Protein AF-A0A959N548-F1 (afdb_monomer)

pLDDT: mean 80.58, std 14.99, range [34.75, 95.94]

Foldseek 3Di:
DDPVLLVLLLCLLLVNDDPVSVVVLVVVVVVDVVSVVSSVVSNVVNVVVVPPDDDPDPVVVVVVVCVVPVDPPPPCPPPVVVVVCVQVVDVVNVVVVVVVVVVVVVVVVVPDDPPPPPPDDPVNVVVVVVVVVVVVVVVVVVVVVVVCCCVPVNCVVVPVVVVVVVVVVVVCVVVVVPPPPDDD

Mean predicted aligned error: 21.23 Å

Sequence (184 aa):
MDEKLLNRIISVAYGDASFIEKLKIYSLAKKNSEVKNLLEEYKRTANQTHSIKLENLSDEVIENIKNVTNTKHYQENSIFNDFYSFVFRRPVFTSAIAVMIILAMVSTFIVKRPEIHQQYTQQEIENADKQVKHSLALIAGVFKKTSLTVEKDVLTDRVSIPIKESFNLVNEYLQGDNKNEKVN

Radius of gyration: 34.92 Å; Cα contacts (8 Å, |Δi|>4): 52; chains: 1; bounding box: 98×41×88 Å

Secondary structure (DSSP, 8-state):
--HHHHHHHHHHHHS-S-HHHHHHHHHHHHH-HHHHHHHHHHHHHHHHHHTS------HHHHHHHHHHHT--------HHHHHHHHHHSSHHHHHHHHHHHHHHHHHHHHS----------HHHHHHHHHHHHHHHHHHHHHHHHHHHIIIIIIIIIIIIHHHHHHHHHHHHHHHTTSSS----

Solvent-accessible surface area (backbone atoms only — not comparable to full-atom values): 10736 Å² total; per-residue (Å²): 134,60,69,73,57,52,53,52,40,48,31,44,31,67,61,79,44,53,74,70,53,43,52,52,52,55,56,47,28,75,76,31,68,69,55,33,52,53,33,53,51,42,29,50,50,40,51,54,61,70,62,56,75,78,76,82,71,58,68,69,61,56,50,54,50,45,71,74,61,69,69,70,82,77,73,81,79,47,65,64,57,56,50,49,53,60,40,70,75,37,72,71,53,43,52,54,50,52,51,49,52,52,51,53,54,52,48,62,70,68,55,72,71,78,81,79,75,79,75,76,50,71,67,57,52,53,52,48,52,51,50,50,52,52,53,51,52,52,51,51,52,49,52,54,51,51,51,50,45,45,50,48,60,41,50,38,60,65,42,48,47,55,51,52,52,52,52,49,52,52,49,49,60,70,57,63,70,74,76,78,87,83,77,135

Structure (mmCIF, N/CA/C/O backbone):
data_AF-A0A959N548-F1
#
_entry.id   AF-A0A959N548-F1
#
loop_
_atom_site.group_PDB
_atom_site.id
_atom_site.type_symbol
_atom_site.label_atom_id
_atom_site.label_alt_id
_atom_site.label_comp_id
_atom_site.label_asym_id
_atom_site.label_en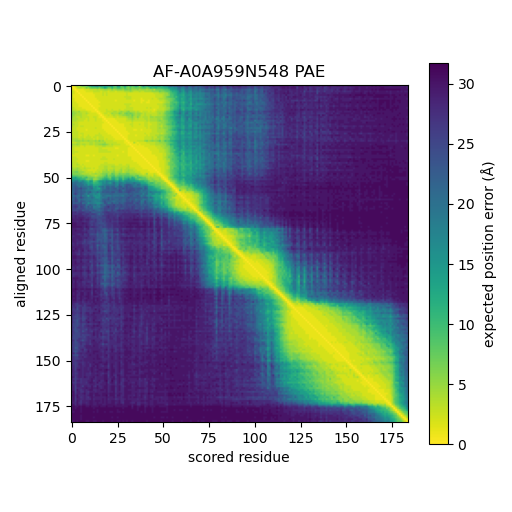tity_id
_atom_site.label_seq_id
_atom_site.pdbx_PDB_ins_code
_atom_site.Cartn_x
_atom_site.Cartn_y
_atom_site.Cartn_z
_atom_site.occupancy
_atom_site.B_iso_or_equiv
_atom_site.auth_seq_id
_atom_site.auth_comp_id
_atom_site.auth_asym_id
_atom_site.auth_atom_id
_atom_site.pdbx_PDB_model_num
ATOM 1 N N . MET A 1 1 ? -11.078 -10.590 7.031 1.00 64.25 1 MET A N 1
ATOM 2 C CA . MET A 1 1 ? -9.951 -10.198 6.160 1.00 64.25 1 MET A CA 1
ATOM 3 C C . MET A 1 1 ? -9.691 -8.696 6.287 1.00 64.25 1 MET A C 1
ATOM 5 O O . MET A 1 1 ? -10.640 -7.971 6.538 1.00 64.25 1 MET A O 1
ATOM 9 N N . ASP A 1 2 ? -8.437 -8.244 6.165 1.00 86.75 2 ASP A N 1
ATOM 10 C CA . ASP A 1 2 ? -8.057 -6.818 6.217 1.00 86.75 2 ASP A CA 1
ATOM 11 C C . ASP A 1 2 ? -8.578 -6.051 4.983 1.00 86.75 2 ASP A C 1
ATOM 13 O O . ASP A 1 2 ? -8.434 -6.516 3.849 1.00 86.75 2 ASP A O 1
ATOM 17 N N . GLU A 1 3 ? -9.163 -4.873 5.189 1.00 88.88 3 GLU A N 1
ATOM 18 C CA . GLU A 1 3 ? -9.788 -4.047 4.143 1.00 88.88 3 GLU A CA 1
ATOM 19 C C . GLU A 1 3 ? -8.761 -3.588 3.094 1.00 88.88 3 GLU A C 1
ATOM 21 O O . GLU A 1 3 ? -9.016 -3.571 1.886 1.00 88.88 3 GLU A O 1
ATOM 26 N N . LYS A 1 4 ? -7.526 -3.332 3.534 1.00 91.38 4 LYS A N 1
ATOM 27 C CA . LYS A 1 4 ? -6.410 -2.981 2.648 1.00 91.38 4 LYS A CA 1
ATOM 28 C C . LYS A 1 4 ? -5.999 -4.139 1.737 1.00 91.38 4 LYS A C 1
ATOM 30 O O . LYS A 1 4 ? -5.564 -3.914 0.605 1.00 91.38 4 LYS A O 1
ATOM 35 N N . LEU A 1 5 ? -6.118 -5.377 2.218 1.00 91.00 5 LEU A N 1
ATOM 36 C CA . LEU A 1 5 ? -5.841 -6.573 1.425 1.00 91.00 5 LEU A CA 1
ATOM 37 C C . LEU A 1 5 ? -6.938 -6.797 0.380 1.00 91.00 5 LEU A C 1
ATOM 39 O O . LEU A 1 5 ? -6.612 -7.094 -0.768 1.00 91.00 5 LEU A O 1
ATOM 43 N N . LEU A 1 6 ? -8.205 -6.587 0.748 1.00 92.56 6 LEU A N 1
ATOM 44 C CA . LEU A 1 6 ? -9.337 -6.673 -0.176 1.00 92.56 6 LEU A CA 1
ATOM 45 C C . LEU A 1 6 ? -9.188 -5.690 -1.345 1.00 92.56 6 LEU A C 1
ATOM 47 O O . LEU A 1 6 ? -9.239 -6.109 -2.500 1.00 92.56 6 LEU A O 1
ATOM 51 N N . ASN A 1 7 ? -8.894 -4.418 -1.062 1.00 93.38 7 ASN A N 1
ATOM 52 C CA . ASN A 1 7 ? -8.695 -3.409 -2.108 1.00 93.38 7 ASN A CA 1
ATOM 53 C C . ASN A 1 7 ? -7.566 -3.789 -3.075 1.00 93.38 7 ASN A C 1
ATOM 55 O O . ASN A 1 7 ? -7.710 -3.657 -4.287 1.00 93.38 7 ASN A O 1
ATOM 59 N N . ARG A 1 8 ? -6.465 -4.351 -2.563 1.00 92.38 8 ARG A N 1
ATOM 60 C CA . ARG A 1 8 ? -5.365 -4.841 -3.409 1.00 92.38 8 ARG A CA 1
ATOM 61 C C . ARG A 1 8 ? -5.771 -6.016 -4.291 1.00 92.38 8 ARG A C 1
ATOM 63 O O . ARG A 1 8 ? -5.318 -6.092 -5.430 1.00 92.38 8 ARG A O 1
ATOM 70 N N . ILE A 1 9 ? -6.602 -6.925 -3.785 1.00 93.56 9 ILE A 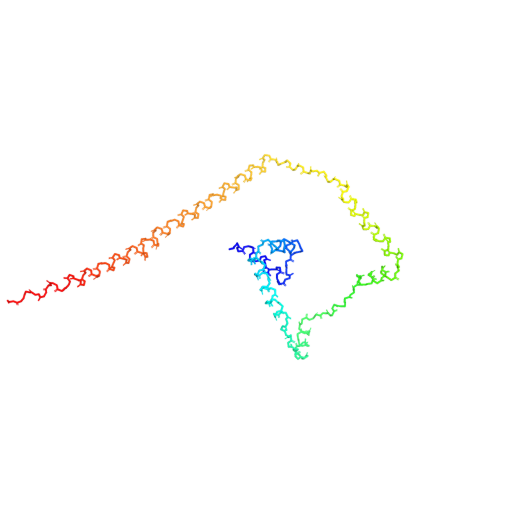N 1
ATOM 71 C CA . ILE A 1 9 ? -7.139 -8.042 -4.572 1.00 93.56 9 ILE A CA 1
ATOM 72 C C . ILE A 1 9 ? -8.004 -7.506 -5.719 1.00 93.56 9 ILE A C 1
ATOM 74 O O . ILE A 1 9 ? -7.820 -7.934 -6.858 1.00 93.56 9 ILE A O 1
ATOM 78 N N . ILE A 1 10 ? -8.870 -6.525 -5.443 1.00 92.44 10 ILE A N 1
ATOM 79 C CA . ILE A 1 10 ? -9.726 -5.880 -6.450 1.00 92.44 10 ILE A CA 1
ATOM 80 C C . ILE A 1 10 ? -8.875 -5.16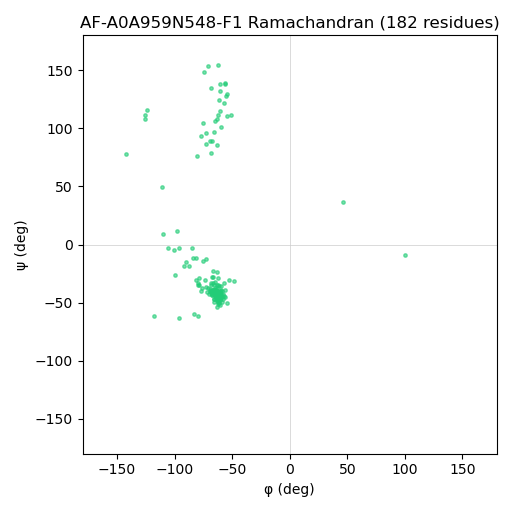9 -7.511 1.00 92.44 10 ILE A C 1
ATOM 82 O O . ILE A 1 10 ? -9.039 -5.440 -8.699 1.00 92.44 10 ILE A O 1
ATOM 86 N N . SER A 1 11 ? -7.896 -4.345 -7.120 1.00 93.12 11 SER A N 1
ATOM 87 C CA . SER A 1 11 ? -7.009 -3.668 -8.082 1.00 93.12 11 SER A CA 1
ATOM 88 C C . SER A 1 11 ? -6.222 -4.651 -8.955 1.00 93.12 11 SER A C 1
ATOM 90 O O . SER A 1 11 ? -5.984 -4.395 -10.135 1.00 93.12 11 SER A O 1
ATOM 92 N N . VAL A 1 12 ? -5.814 -5.801 -8.408 1.00 94.31 12 VAL A N 1
ATOM 93 C CA . VAL A 1 12 ? -5.162 -6.858 -9.198 1.00 94.31 12 VAL A CA 1
ATOM 94 C C . VAL A 1 12 ? -6.143 -7.512 -10.173 1.00 94.31 12 VAL A C 1
ATOM 96 O O . VAL A 1 12 ? -5.741 -7.827 -11.294 1.00 94.31 12 VAL A O 1
ATOM 99 N N . ALA A 1 13 ? -7.399 -7.709 -9.773 1.00 93.62 13 ALA A N 1
ATOM 100 C CA . ALA A 1 13 ? -8.433 -8.302 -10.614 1.00 93.62 13 ALA A CA 1
ATOM 101 C C . ALA A 1 13 ? -8.849 -7.403 -11.790 1.00 93.62 13 ALA A C 1
ATOM 103 O O . ALA A 1 13 ? -9.005 -7.913 -12.897 1.00 93.62 13 ALA A O 1
ATOM 104 N N . TYR A 1 14 ? -8.965 -6.090 -11.568 1.00 91.38 14 TYR A N 1
ATOM 105 C CA . TYR A 1 14 ? -9.328 -5.109 -12.602 1.00 91.38 14 TYR A CA 1
ATOM 106 C C . TYR A 1 14 ? -8.153 -4.677 -13.491 1.00 91.38 14 TYR A C 1
ATOM 108 O O . TYR A 1 14 ? -8.364 -4.107 -14.554 1.00 91.38 14 TYR A O 1
ATOM 116 N N . GLY A 1 15 ? -6.919 -5.016 -13.108 1.00 88.31 15 GLY A N 1
ATOM 117 C CA . GLY A 1 15 ? -5.722 -4.775 -13.916 1.00 88.31 15 GLY A CA 1
ATOM 118 C C . GLY A 1 15 ? -4.907 -3.546 -13.510 1.00 88.31 15 GLY A C 1
ATOM 119 O O . GLY A 1 15 ? -3.754 -3.457 -13.940 1.00 88.31 15 GLY A O 1
ATOM 120 N N . ASP A 1 16 ? -5.432 -2.710 -12.615 1.00 88.88 16 ASP A N 1
ATOM 121 C CA . ASP A 1 16 ? -4.869 -1.418 -12.185 1.00 88.88 16 ASP A CA 1
ATOM 122 C C . ASP A 1 16 ? -3.662 -1.530 -11.239 1.00 88.88 16 ASP A C 1
ATOM 124 O O . ASP A 1 16 ? -2.936 -0.564 -11.010 1.00 88.88 16 ASP A O 1
ATOM 128 N N . ALA A 1 17 ? -3.419 -2.712 -10.669 1.00 90.06 17 ALA A N 1
ATOM 129 C CA . ALA A 1 17 ? -2.308 -2.913 -9.742 1.00 90.06 17 ALA A CA 1
ATOM 130 C C . ALA A 1 17 ? -0.932 -2.976 -10.431 1.00 90.06 17 ALA A C 1
ATOM 132 O O . ALA A 1 17 ? -0.763 -3.533 -11.526 1.00 90.06 17 ALA A O 1
ATOM 133 N N . SER A 1 18 ? 0.089 -2.508 -9.707 1.00 91.88 18 SER A N 1
ATOM 134 C CA . SER A 1 18 ? 1.494 -2.586 -10.118 1.00 91.88 18 SER A CA 1
ATOM 135 C C . SER A 1 18 ? 1.984 -4.039 -10.262 1.00 91.88 18 SER A C 1
ATOM 137 O O . SER A 1 18 ? 1.480 -4.961 -9.615 1.00 91.88 18 SER A O 1
ATOM 139 N N . PHE A 1 19 ? 3.012 -4.274 -11.090 1.00 91.12 19 PHE A N 1
ATOM 140 C CA . PHE A 1 19 ? 3.555 -5.624 -11.335 1.00 91.12 19 PHE A CA 1
ATOM 141 C C . PHE A 1 19 ? 3.994 -6.339 -10.042 1.00 91.12 19 PHE A C 1
ATOM 143 O O . PHE A 1 19 ? 3.745 -7.532 -9.857 1.00 91.12 19 PHE A O 1
ATOM 150 N N . ILE A 1 20 ? 4.593 -5.592 -9.110 1.00 91.06 20 ILE A N 1
ATOM 151 C CA . ILE A 1 20 ? 5.048 -6.109 -7.812 1.00 91.06 20 ILE A CA 1
ATOM 152 C C . ILE A 1 20 ? 3.854 -6.531 -6.944 1.00 91.06 20 ILE A C 1
ATOM 154 O O . ILE A 1 20 ? 3.907 -7.561 -6.266 1.00 91.06 20 ILE A O 1
ATOM 158 N N . GLU A 1 21 ? 2.762 -5.767 -6.966 1.00 90.50 21 GLU A N 1
ATOM 159 C CA . GLU A 1 21 ? 1.545 -6.103 -6.221 1.00 90.50 21 GLU A CA 1
ATOM 160 C C . GLU A 1 21 ? 0.835 -7.320 -6.802 1.00 90.50 21 GLU A C 1
ATOM 162 O O . GLU A 1 21 ? 0.431 -8.195 -6.035 1.00 90.50 21 GLU A O 1
ATOM 167 N N . LYS A 1 22 ? 0.780 -7.442 -8.134 1.00 92.44 22 LYS A N 1
ATOM 168 C CA . LYS A 1 22 ? 0.269 -8.647 -8.807 1.00 92.44 22 LYS A CA 1
ATOM 169 C C . LYS A 1 22 ? 1.010 -9.893 -8.314 1.00 92.44 22 LYS A C 1
ATOM 171 O O . LYS A 1 22 ? 0.377 -10.843 -7.857 1.00 92.44 22 LYS A O 1
ATOM 176 N N . LEU A 1 23 ? 2.345 -9.866 -8.310 1.00 93.38 23 LEU A N 1
ATOM 177 C CA . LEU A 1 23 ? 3.176 -10.967 -7.800 1.00 93.38 23 LEU A CA 1
ATOM 178 C C . LEU A 1 23 ? 2.899 -11.297 -6.326 1.00 93.38 23 LEU A C 1
ATOM 180 O O . LEU A 1 23 ? 2.754 -12.472 -5.977 1.00 93.38 23 LEU A O 1
ATOM 184 N N . LYS A 1 24 ? 2.792 -10.279 -5.462 1.00 94.06 24 LYS A N 1
ATOM 185 C CA . LYS A 1 24 ? 2.483 -10.476 -4.036 1.00 94.06 24 LYS A CA 1
ATOM 186 C C . LYS A 1 24 ? 1.122 -11.140 -3.834 1.00 94.06 24 LYS A C 1
ATOM 188 O O . LYS A 1 24 ? 1.042 -12.115 -3.089 1.00 94.06 24 LYS A O 1
ATOM 193 N N . ILE A 1 25 ? 0.079 -10.652 -4.504 1.00 94.38 25 ILE A N 1
ATOM 194 C CA . ILE A 1 25 ? -1.280 -11.192 -4.370 1.00 94.38 25 ILE A CA 1
ATOM 195 C C . ILE A 1 25 ? -1.379 -12.608 -4.949 1.00 94.38 25 ILE A C 1
ATOM 197 O O . ILE A 1 25 ? -1.974 -13.468 -4.307 1.00 94.38 25 ILE A O 1
ATOM 201 N N . TYR A 1 26 ? -0.723 -12.914 -6.073 1.00 94.56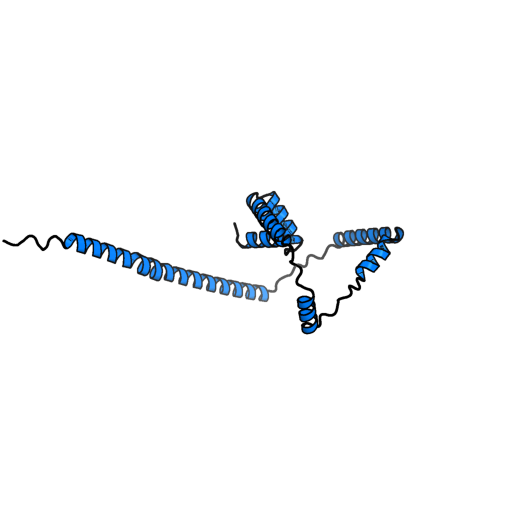 26 TYR A N 1
ATOM 202 C CA . TYR A 1 26 ? -0.672 -14.292 -6.585 1.00 94.56 26 TYR A CA 1
ATOM 203 C C . TYR A 1 26 ? 0.059 -15.250 -5.642 1.00 94.56 26 TYR A C 1
ATOM 205 O O . TYR A 1 26 ? -0.369 -16.390 -5.463 1.00 94.56 26 TYR A O 1
ATOM 213 N N . SER A 1 27 ? 1.151 -14.802 -5.021 1.00 95.06 27 SER A N 1
ATOM 214 C CA . SER A 1 27 ? 1.859 -15.594 -4.011 1.00 95.06 27 SER A CA 1
ATOM 215 C C . SER A 1 27 ? 0.983 -15.851 -2.778 1.00 95.06 27 SER A C 1
ATOM 217 O O . SER A 1 27 ? 0.935 -16.975 -2.278 1.00 95.06 27 SER A O 1
ATOM 219 N N . LEU A 1 28 ? 0.231 -14.840 -2.328 1.00 93.56 28 LEU A N 1
ATOM 220 C CA . LEU A 1 28 ? -0.740 -14.964 -1.235 1.00 93.56 28 LEU A CA 1
ATOM 221 C C . LEU A 1 28 ? -1.896 -15.907 -1.593 1.00 93.56 28 LEU A C 1
ATOM 223 O O . LEU A 1 28 ? -2.224 -16.781 -0.797 1.00 93.56 28 LEU A O 1
ATOM 227 N N . ALA A 1 29 ? -2.446 -15.806 -2.804 1.00 93.31 29 ALA A N 1
ATOM 228 C CA . ALA A 1 29 ? -3.511 -16.679 -3.301 1.00 93.31 29 ALA A CA 1
ATOM 229 C C . ALA A 1 29 ? -3.085 -18.157 -3.389 1.00 93.31 29 ALA A C 1
ATOM 231 O O . ALA A 1 29 ? -3.908 -19.051 -3.220 1.00 93.31 29 ALA A O 1
ATOM 232 N N . LYS A 1 30 ? -1.795 -18.451 -3.606 1.00 93.44 30 LYS A N 1
ATOM 233 C CA . LYS A 1 30 ? -1.288 -19.836 -3.551 1.00 93.44 30 LYS A CA 1
ATOM 234 C C . LYS A 1 30 ? -1.327 -20.434 -2.145 1.00 93.44 30 LYS A C 1
ATOM 236 O O . LYS A 1 30 ? -1.390 -21.651 -2.015 1.00 93.44 30 LYS A O 1
ATOM 241 N N . LYS A 1 31 ? -1.235 -19.596 -1.110 1.00 93.38 31 LYS A N 1
ATOM 242 C CA . LYS A 1 31 ? -1.153 -20.021 0.295 1.00 93.38 31 LYS A CA 1
ATOM 243 C C . LYS A 1 31 ? -2.489 -19.920 1.026 1.00 93.38 31 LYS A C 1
ATOM 245 O O . LYS A 1 31 ? -2.693 -20.642 1.993 1.00 93.38 31 LYS A O 1
ATOM 250 N N . ASN A 1 32 ? -3.373 -19.025 0.587 1.00 93.12 32 ASN A N 1
ATOM 251 C CA . ASN A 1 32 ? -4.666 -18.771 1.207 1.00 93.12 32 ASN A CA 1
ATOM 252 C C . ASN A 1 32 ? -5.799 -18.941 0.179 1.00 93.12 32 ASN A C 1
ATOM 254 O O . ASN A 1 32 ? -5.897 -18.179 -0.787 1.00 93.12 32 ASN A O 1
ATOM 258 N N . SER A 1 33 ? -6.662 -19.932 0.418 1.00 92.44 33 SER A N 1
ATOM 259 C CA . SER A 1 33 ? -7.816 -20.255 -0.428 1.00 92.44 33 SER A CA 1
ATOM 260 C C . SER A 1 33 ? -8.871 -19.145 -0.461 1.00 92.44 33 SER A C 1
ATOM 262 O O . SER A 1 33 ? -9.479 -18.934 -1.506 1.00 92.44 33 SER A O 1
ATOM 264 N N . GLU A 1 34 ? -9.048 -18.388 0.624 1.00 92.50 34 GLU A N 1
ATOM 265 C CA . GLU A 1 34 ? -9.977 -17.250 0.696 1.00 92.50 34 GLU A CA 1
ATOM 266 C C . GLU A 1 34 ? -9.557 -16.138 -0.278 1.00 92.50 34 GLU A C 1
ATOM 268 O O . GLU A 1 34 ? -10.356 -15.664 -1.086 1.00 92.50 34 GLU A O 1
ATOM 273 N N . VAL A 1 35 ? -8.265 -15.788 -0.278 1.00 93.00 35 VAL A N 1
ATOM 274 C CA . VAL A 1 35 ? -7.686 -14.784 -1.190 1.00 93.00 35 VAL A CA 1
ATOM 275 C C . VAL A 1 35 ? -7.783 -15.240 -2.644 1.00 93.00 35 VAL A C 1
ATOM 277 O O . VAL A 1 35 ? -8.058 -14.428 -3.528 1.00 93.00 35 VAL A O 1
ATOM 280 N N . LYS A 1 36 ? -7.565 -16.535 -2.901 1.00 95.69 36 LYS A N 1
ATOM 281 C CA . LYS A 1 36 ? -7.699 -17.113 -4.241 1.00 95.69 36 LYS A CA 1
ATOM 282 C C . LYS A 1 36 ? -9.126 -16.983 -4.769 1.00 95.69 36 LYS A C 1
ATOM 284 O O . LYS A 1 36 ? -9.303 -16.498 -5.883 1.00 95.69 36 LYS A O 1
ATOM 289 N N . ASN A 1 37 ? -10.110 -17.380 -3.966 1.00 95.56 37 ASN A N 1
ATOM 290 C CA . ASN A 1 37 ? -11.515 -17.361 -4.363 1.00 95.56 37 ASN A CA 1
ATOM 291 C C . ASN A 1 37 ? -11.985 -15.934 -4.670 1.00 95.56 37 ASN A C 1
ATOM 293 O O . ASN A 1 37 ? -12.558 -15.701 -5.730 1.00 95.56 37 ASN A O 1
ATOM 297 N N . LEU A 1 38 ? -11.653 -14.968 -3.806 1.00 94.75 38 LEU A N 1
ATOM 298 C CA . LEU A 1 38 ? -11.983 -13.557 -4.036 1.00 94.75 38 LEU A CA 1
ATOM 299 C C . LEU A 1 38 ? -11.306 -13.001 -5.292 1.00 94.75 38 LEU A C 1
ATOM 301 O O . LEU A 1 38 ? -11.939 -12.309 -6.084 1.00 94.75 38 LEU A O 1
ATOM 305 N N . LEU A 1 39 ? -10.028 -13.320 -5.512 1.00 95.31 39 LEU A N 1
ATOM 306 C CA . LEU A 1 39 ? -9.321 -12.885 -6.715 1.00 95.31 39 LEU A CA 1
ATOM 307 C C . LEU A 1 39 ? -9.975 -13.430 -7.993 1.00 95.31 39 LEU A C 1
ATOM 309 O O . LEU A 1 39 ? -10.103 -12.696 -8.972 1.00 95.31 39 LEU A O 1
ATOM 313 N N . GLU A 1 40 ? -10.360 -14.706 -8.007 1.00 95.94 40 GLU A N 1
ATOM 314 C CA . GLU A 1 40 ? -11.034 -15.330 -9.152 1.00 95.94 40 GLU A CA 1
ATOM 315 C C . GLU A 1 40 ? -12.432 -14.747 -9.384 1.00 95.94 40 GLU A C 1
ATOM 317 O O . GLU A 1 40 ? -12.795 -14.469 -10.529 1.00 95.94 40 GLU A O 1
ATOM 322 N N . GLU A 1 41 ? -13.184 -14.494 -8.314 1.00 94.69 41 GLU A N 1
ATOM 323 C CA . GLU A 1 41 ? -14.507 -13.877 -8.379 1.00 94.69 41 GLU A CA 1
ATOM 324 C C . GLU A 1 41 ? -14.448 -12.475 -8.993 1.00 94.69 41 GLU A C 1
ATOM 326 O O . GLU A 1 41 ? -15.122 -12.215 -9.992 1.00 94.69 41 GLU A O 1
ATOM 331 N N . TYR A 1 42 ? -13.581 -11.600 -8.477 1.00 94.50 42 TYR A N 1
ATOM 332 C CA . TYR A 1 42 ? -13.433 -10.250 -9.024 1.00 94.50 42 TYR A CA 1
ATOM 333 C C . TYR A 1 42 ? -12.877 -10.253 -10.447 1.00 94.50 42 TYR A C 1
ATOM 335 O O . TYR A 1 42 ? -13.290 -9.430 -11.260 1.00 94.50 42 TYR A O 1
ATOM 343 N N . LYS A 1 43 ? -11.984 -11.189 -10.792 1.00 94.31 43 LYS A N 1
ATOM 344 C CA . LYS A 1 43 ? -11.509 -11.336 -12.176 1.00 94.31 43 LYS A CA 1
ATOM 345 C C . LYS A 1 43 ? -12.634 -11.723 -13.124 1.00 94.31 43 LYS A C 1
ATOM 347 O O . LYS A 1 43 ? -12.693 -11.214 -14.240 1.00 94.31 43 LYS A O 1
ATOM 352 N N . ARG A 1 44 ? -13.522 -12.624 -12.696 1.00 93.88 44 ARG A N 1
ATOM 353 C CA . ARG A 1 44 ? -14.695 -13.012 -13.483 1.00 93.88 44 ARG A CA 1
ATOM 354 C C . ARG A 1 44 ? -15.598 -11.805 -13.724 1.00 93.88 44 ARG A C 1
ATOM 356 O O . ARG A 1 44 ? -15.962 -11.567 -14.872 1.00 93.88 44 ARG A O 1
ATOM 363 N N . THR A 1 45 ? -15.877 -11.021 -12.685 1.00 91.31 45 THR A N 1
ATOM 364 C CA . THR A 1 45 ? -16.661 -9.783 -12.796 1.00 91.31 45 THR A CA 1
ATOM 365 C C . THR A 1 45 ? -15.990 -8.774 -13.728 1.00 91.31 45 THR A C 1
ATOM 367 O O . THR A 1 45 ? -16.628 -8.284 -14.652 1.00 91.31 45 THR A O 1
ATOM 370 N N . ALA A 1 46 ? -14.689 -8.519 -13.567 1.00 90.19 46 ALA A N 1
ATOM 371 C CA . ALA A 1 46 ? -13.946 -7.598 -14.427 1.00 90.19 46 ALA A CA 1
ATOM 372 C C . ALA A 1 46 ? -13.958 -8.037 -15.902 1.00 90.19 46 ALA A C 1
ATOM 374 O O . ALA A 1 46 ? -14.120 -7.204 -16.792 1.00 90.19 46 ALA A O 1
ATOM 375 N N . ASN A 1 47 ? -13.839 -9.339 -16.176 1.00 88.38 47 ASN A N 1
ATOM 376 C CA . ASN A 1 47 ? -13.939 -9.875 -17.534 1.00 88.38 47 ASN A CA 1
ATOM 377 C C . ASN A 1 47 ? -15.345 -9.694 -18.120 1.00 88.38 47 ASN A C 1
ATOM 379 O O . ASN A 1 47 ? -15.476 -9.341 -19.289 1.00 88.38 47 ASN A O 1
ATOM 383 N N . GLN A 1 48 ? -16.392 -9.902 -17.315 1.00 86.81 48 GLN A N 1
ATOM 384 C CA . GLN A 1 48 ? -17.774 -9.671 -17.737 1.00 86.81 48 GLN A CA 1
ATOM 385 C C . GLN A 1 48 ? -18.017 -8.193 -18.056 1.00 86.81 48 GLN A C 1
ATOM 387 O O . GLN A 1 48 ? -18.555 -7.890 -19.119 1.00 86.81 48 GLN A O 1
ATOM 392 N N . THR A 1 49 ? -17.545 -7.278 -17.208 1.00 83.19 49 THR A N 1
ATOM 393 C CA . THR A 1 49 ? -17.650 -5.833 -17.446 1.00 83.19 49 THR A CA 1
ATOM 394 C C . THR A 1 49 ? -16.887 -5.404 -18.699 1.00 83.19 49 THR A C 1
ATOM 396 O O . THR A 1 49 ? -17.433 -4.676 -19.522 1.00 83.19 49 THR A O 1
ATOM 399 N N . HIS A 1 50 ? -15.662 -5.896 -18.905 1.00 78.69 50 HIS A N 1
ATOM 400 C CA . HIS A 1 50 ? -14.895 -5.607 -20.123 1.00 78.69 50 HIS A CA 1
ATOM 401 C C . HIS A 1 50 ? -15.514 -6.212 -21.392 1.00 78.69 50 HIS A C 1
ATOM 403 O O . HIS A 1 50 ? -15.250 -5.729 -22.488 1.00 78.69 50 HIS A O 1
ATOM 409 N N . SER A 1 51 ? -16.332 -7.260 -21.261 1.00 76.75 51 SER A N 1
ATOM 410 C CA . SER A 1 51 ? -17.031 -7.894 -22.385 1.00 76.75 51 SER A CA 1
ATOM 411 C C . SER A 1 51 ? -18.350 -7.218 -22.769 1.00 76.75 51 SER A C 1
ATOM 413 O O . SER A 1 51 ? -18.984 -7.636 -23.742 1.00 76.75 51 SER A O 1
ATOM 415 N N . ILE A 1 52 ? -18.771 -6.178 -22.037 1.00 77.81 52 ILE A N 1
ATOM 416 C CA . ILE A 1 52 ? -19.916 -5.354 -22.426 1.00 77.81 52 ILE A CA 1
ATOM 417 C C . ILE A 1 52 ? -19.557 -4.698 -23.760 1.00 77.81 52 ILE A C 1
ATOM 419 O O . ILE A 1 52 ? -18.651 -3.870 -23.838 1.00 77.81 52 ILE A O 1
ATOM 423 N N . LYS A 1 53 ? -20.242 -5.118 -24.829 1.00 66.38 53 LYS A N 1
ATOM 424 C CA . LYS A 1 53 ? -20.070 -4.531 -26.158 1.00 66.38 53 LYS A CA 1
ATOM 425 C C . LYS A 1 53 ? -20.345 -3.037 -26.048 1.00 66.38 53 LYS A C 1
ATOM 427 O O . LYS A 1 53 ? -21.443 -2.651 -25.656 1.00 66.38 53 LYS A O 1
ATOM 432 N N . LEU A 1 54 ? -19.359 -2.219 -26.411 1.00 65.44 54 LEU A N 1
ATOM 433 C CA . LEU A 1 54 ? -19.615 -0.814 -26.679 1.00 65.44 54 LEU A CA 1
ATOM 434 C C . LEU A 1 54 ? -20.602 -0.758 -27.841 1.00 65.44 54 LEU A C 1
ATOM 436 O O . LEU A 1 54 ? -20.313 -1.227 -28.942 1.00 65.44 54 LEU A O 1
ATOM 440 N N . GLU A 1 55 ? -21.795 -0.256 -27.561 1.00 65.31 55 GLU A N 1
ATOM 441 C CA . GLU A 1 55 ? -22.741 0.101 -28.600 1.00 65.31 55 GLU A CA 1
ATOM 442 C C . GLU A 1 55 ? -22.088 1.200 -29.440 1.00 65.31 55 GLU A C 1
ATOM 444 O O . GLU A 1 55 ? -21.597 2.198 -28.906 1.00 65.31 55 GLU A O 1
ATOM 449 N N . ASN A 1 56 ? -21.990 0.971 -30.750 1.00 58.44 56 ASN A N 1
ATOM 450 C CA . ASN A 1 56 ? -21.432 1.959 -31.659 1.00 58.44 56 ASN A CA 1
ATOM 451 C C . ASN A 1 56 ? -22.372 3.168 -31.651 1.00 58.44 56 ASN A C 1
ATOM 453 O O . ASN A 1 56 ? -23.477 3.104 -32.187 1.00 58.44 56 ASN A O 1
ATOM 457 N N . LEU A 1 57 ? -21.937 4.252 -31.010 1.00 66.50 57 LEU A N 1
ATOM 458 C CA . LEU A 1 57 ? -22.586 5.554 -31.114 1.00 66.50 57 LEU A CA 1
ATOM 459 C C . LEU A 1 57 ? -22.646 5.944 -32.595 1.00 66.50 57 LEU A C 1
ATOM 461 O O . LEU A 1 57 ? -21.675 5.739 -33.322 1.00 66.50 57 LEU A O 1
ATOM 465 N N . SER A 1 58 ? -23.777 6.492 -33.044 1.00 72.38 58 SER A N 1
ATOM 466 C CA . SER A 1 58 ? -23.928 6.952 -34.425 1.00 72.38 58 SER A CA 1
ATOM 467 C C . SER A 1 58 ? -22.842 7.972 -34.774 1.00 72.38 58 SER A C 1
ATOM 469 O O . SER A 1 58 ? -22.546 8.862 -33.969 1.00 72.38 58 SER A O 1
ATOM 471 N N . ASP A 1 59 ? -22.292 7.873 -35.984 1.00 68.69 59 ASP A N 1
ATOM 472 C CA . ASP A 1 59 ? -21.163 8.690 -36.449 1.00 68.69 59 ASP A CA 1
ATOM 473 C C . ASP A 1 59 ? -21.397 10.205 -36.271 1.00 68.69 59 ASP A C 1
ATOM 475 O O . ASP A 1 59 ? -20.469 10.944 -35.956 1.00 68.69 59 ASP A O 1
ATOM 479 N N . GLU A 1 60 ? -22.655 10.654 -36.338 1.00 69.56 60 GLU A N 1
ATOM 480 C CA . GLU A 1 60 ? -23.077 12.045 -36.115 1.00 69.56 60 GLU A CA 1
ATOM 481 C C . GLU A 1 60 ? -22.783 12.565 -34.689 1.00 69.56 60 GLU A C 1
ATOM 483 O O . GLU A 1 60 ? -22.416 13.726 -34.492 1.00 69.56 60 GLU A O 1
ATOM 488 N N . VAL A 1 61 ? -22.889 11.706 -33.670 1.00 70.19 61 VAL A N 1
ATOM 489 C CA . VAL A 1 61 ? -22.580 12.066 -32.273 1.00 70.19 61 VAL A CA 1
ATOM 490 C C . VAL A 1 61 ? -21.066 12.123 -32.073 1.00 70.19 61 VAL A C 1
ATOM 492 O O . VAL A 1 61 ? -20.562 13.014 -31.386 1.00 70.19 61 VAL A O 1
ATOM 495 N N . ILE A 1 62 ? -20.330 11.211 -32.715 1.00 69.06 62 ILE A N 1
ATOM 496 C CA . ILE A 1 62 ? -18.863 11.187 -32.691 1.00 69.06 62 ILE A CA 1
ATOM 497 C C . ILE A 1 62 ? -18.310 12.443 -33.372 1.00 69.06 62 ILE A C 1
ATOM 499 O O . ILE A 1 62 ? -17.404 13.081 -32.835 1.00 69.06 62 ILE A O 1
ATOM 503 N N . GLU A 1 63 ? -18.876 12.838 -34.512 1.00 67.62 63 GLU A N 1
ATOM 504 C CA . GLU A 1 63 ? -18.458 14.021 -35.265 1.00 67.62 63 GLU A CA 1
ATOM 505 C C . GLU A 1 63 ? -18.745 15.324 -34.502 1.00 67.62 63 GLU A C 1
ATOM 507 O O . GLU A 1 63 ? -17.858 16.177 -34.391 1.00 67.62 63 GLU A O 1
ATOM 512 N N . ASN A 1 64 ? -19.916 15.442 -33.864 1.00 69.50 64 ASN A N 1
ATOM 513 C CA . ASN A 1 64 ? -20.2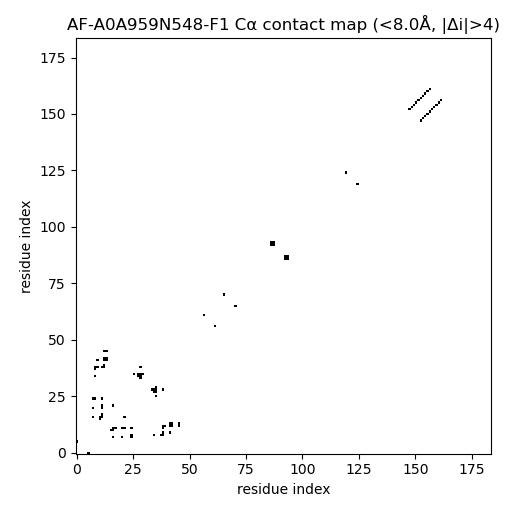37 16.585 -33.003 1.00 69.50 64 ASN A CA 1
ATOM 514 C C . ASN A 1 64 ? -19.278 16.708 -31.810 1.00 69.50 64 ASN A C 1
ATOM 516 O O . ASN A 1 64 ? -18.801 17.803 -31.508 1.00 69.50 64 ASN A O 1
ATOM 520 N N . ILE A 1 65 ? -18.920 15.598 -31.159 1.00 68.88 65 ILE A N 1
ATOM 521 C CA . ILE A 1 65 ? -17.951 15.618 -30.053 1.00 68.88 65 ILE A CA 1
ATOM 522 C C . ILE A 1 65 ? -16.550 15.975 -30.564 1.00 68.88 65 ILE A C 1
ATOM 524 O O . ILE A 1 65 ? -15.846 16.755 -29.920 1.00 68.88 65 ILE A O 1
ATOM 528 N N . LYS A 1 66 ? -16.136 15.457 -31.725 1.00 64.19 66 LYS A N 1
ATOM 529 C CA . LYS A 1 66 ? -14.814 15.718 -32.320 1.00 64.19 66 LYS A CA 1
ATOM 530 C C . LYS A 1 66 ? -14.645 17.188 -32.718 1.00 64.19 66 LYS A C 1
ATOM 532 O O . LYS A 1 66 ? -13.591 17.770 -32.455 1.00 64.19 66 LYS A O 1
AT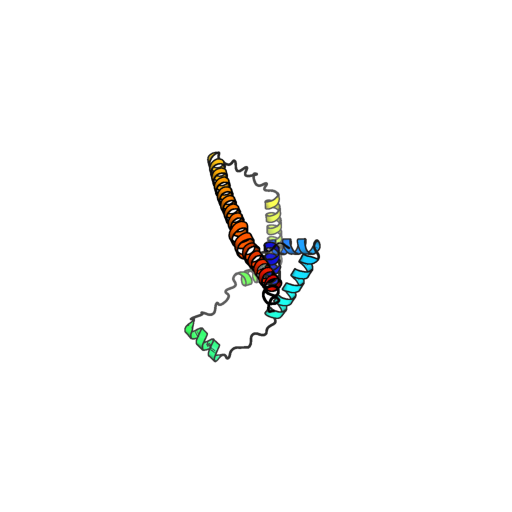OM 537 N N . ASN A 1 67 ? -15.705 17.801 -33.249 1.00 62.78 67 ASN A N 1
ATOM 538 C CA . ASN A 1 67 ? -15.746 19.224 -33.591 1.00 62.78 67 ASN A CA 1
ATOM 539 C C . ASN A 1 67 ? -15.724 20.131 -32.349 1.00 62.78 67 ASN A C 1
ATOM 541 O O . ASN A 1 67 ? -15.111 21.196 -32.385 1.00 62.78 67 ASN A O 1
ATOM 545 N N . VAL A 1 68 ? -16.319 19.697 -31.232 1.00 67.31 68 VAL A N 1
ATOM 546 C CA . VAL A 1 68 ? -16.308 20.449 -29.963 1.00 67.31 68 VAL A CA 1
ATOM 547 C C . VAL A 1 68 ? -15.003 20.253 -29.175 1.00 67.31 68 VAL A C 1
ATOM 549 O O . VAL A 1 68 ? -14.564 21.167 -28.480 1.00 67.31 68 VAL A O 1
ATOM 552 N N . THR A 1 69 ? -14.346 19.092 -29.282 1.00 62.41 69 THR A N 1
ATOM 553 C CA . THR A 1 69 ? -13.171 18.745 -28.452 1.00 62.41 69 THR A CA 1
ATOM 554 C C . THR A 1 69 ? -11.812 18.915 -29.133 1.00 62.41 69 THR A C 1
ATOM 556 O O . THR A 1 69 ? -10.792 18.767 -28.465 1.00 62.41 69 THR A O 1
ATOM 559 N N . ASN A 1 70 ? -11.759 19.261 -30.426 1.00 50.75 70 ASN A N 1
ATOM 560 C CA . ASN A 1 70 ? -10.521 19.522 -31.181 1.00 50.75 70 ASN A CA 1
ATOM 561 C C . ASN A 1 70 ? -9.427 18.450 -30.964 1.00 50.75 70 ASN A C 1
ATOM 563 O O . ASN A 1 70 ? -8.228 18.737 -30.872 1.00 50.75 70 ASN A O 1
ATOM 567 N N . THR A 1 71 ? -9.846 17.191 -30.833 1.00 53.03 71 THR A N 1
ATOM 568 C CA . THR A 1 71 ? -8.953 16.063 -30.586 1.00 53.03 71 THR A CA 1
ATOM 569 C C . THR A 1 71 ? -8.266 15.686 -31.895 1.00 53.03 71 THR A C 1
ATOM 571 O O . THR A 1 71 ? -8.778 14.934 -32.725 1.00 53.03 71 THR A O 1
ATOM 574 N N . LYS A 1 72 ? -7.077 16.263 -32.108 1.00 47.88 72 LYS A N 1
ATOM 575 C CA . LYS A 1 72 ? -6.176 15.865 -33.193 1.00 47.88 72 LYS A CA 1
ATOM 576 C C . LYS A 1 72 ? -5.913 14.365 -33.093 1.00 47.88 72 LYS A C 1
ATOM 578 O O . LYS A 1 72 ? -5.528 13.869 -32.037 1.00 47.88 72 LYS A O 1
ATOM 583 N N . HIS A 1 73 ? -6.097 13.670 -34.212 1.00 44.91 73 HIS A N 1
ATOM 584 C CA . HIS A 1 73 ? -5.688 12.283 -34.390 1.00 44.91 73 HIS A CA 1
ATOM 585 C C . HIS A 1 73 ? -4.220 12.162 -33.970 1.00 44.91 73 HIS A C 1
ATOM 587 O O . HIS A 1 73 ? -3.338 12.723 -34.622 1.00 44.91 73 HIS A O 1
ATOM 593 N N . TYR A 1 74 ? -3.956 11.474 -32.861 1.00 45.12 74 TYR A N 1
ATOM 594 C CA . TYR A 1 74 ? -2.595 11.125 -32.488 1.00 45.12 74 TYR A CA 1
ATOM 595 C C . TYR A 1 74 ? -2.170 10.029 -33.461 1.00 45.12 74 TYR A C 1
ATOM 597 O O . TYR A 1 74 ? -2.552 8.868 -33.336 1.00 45.12 74 TYR A O 1
ATOM 605 N N . GLN A 1 75 ? -1.476 10.431 -34.518 1.00 49.75 75 GLN A N 1
ATOM 606 C CA . GLN A 1 75 ? -0.728 9.511 -35.350 1.00 49.75 75 GLN A CA 1
ATOM 607 C C . GLN A 1 75 ? 0.332 8.926 -34.416 1.00 49.75 75 GLN A C 1
ATOM 609 O O . GLN A 1 75 ? 1.208 9.656 -33.948 1.00 49.75 75 GLN A O 1
ATOM 614 N N . GLU A 1 76 ? 0.187 7.655 -34.038 1.00 50.38 76 GLU A N 1
ATOM 615 C CA . GLU A 1 76 ? 1.201 6.945 -33.265 1.00 50.38 76 GLU A CA 1
ATOM 616 C C . GLU A 1 76 ? 2.472 6.872 -34.116 1.00 50.38 76 GLU A C 1
ATOM 618 O O . GLU A 1 76 ? 2.722 5.904 -34.832 1.00 50.38 76 GLU A O 1
ATOM 623 N N . ASN A 1 77 ? 3.293 7.918 -34.046 1.00 53.69 77 ASN A N 1
ATOM 624 C CA . ASN A 1 77 ? 4.688 7.869 -34.445 1.00 53.69 77 ASN A CA 1
ATOM 625 C C . ASN A 1 77 ? 5.386 6.975 -33.425 1.00 53.69 77 ASN A C 1
ATOM 627 O O . ASN A 1 77 ? 5.993 7.429 -32.453 1.00 53.69 77 ASN A O 1
ATOM 631 N N . SER A 1 78 ? 5.209 5.673 -33.612 1.00 57.12 78 SER A N 1
ATOM 632 C CA . SER A 1 78 ? 5.753 4.646 -32.751 1.00 57.12 78 SER A CA 1
ATOM 633 C C . SER A 1 78 ? 7.207 4.426 -33.140 1.00 57.12 78 SER A C 1
ATOM 635 O O . SER A 1 78 ? 7.572 3.447 -33.784 1.00 57.12 78 SER A O 1
ATOM 637 N N . ILE A 1 79 ? 8.051 5.367 -32.712 1.00 65.31 79 ILE A N 1
ATOM 638 C CA . ILE A 1 79 ? 9.517 5.262 -32.754 1.00 65.31 79 ILE A CA 1
ATOM 639 C C . ILE A 1 79 ? 9.959 3.899 -32.179 1.00 65.31 79 ILE A C 1
ATOM 641 O O . ILE A 1 79 ? 10.925 3.292 -32.634 1.00 65.31 79 ILE A O 1
ATOM 645 N N . PHE A 1 80 ? 9.196 3.374 -31.215 1.00 66.12 80 PHE A N 1
ATOM 646 C CA . PHE A 1 80 ? 9.374 2.047 -30.636 1.00 66.12 80 PHE A CA 1
ATOM 647 C C . PHE A 1 80 ? 9.093 0.897 -31.609 1.00 66.12 80 PHE A C 1
ATOM 649 O O . PHE A 1 80 ? 9.831 -0.087 -31.596 1.00 66.12 80 PHE A O 1
ATOM 656 N N . ASN A 1 81 ? 8.069 1.005 -32.457 1.00 66.12 81 ASN A N 1
ATOM 657 C CA . ASN A 1 81 ? 7.739 -0.027 -33.440 1.00 66.12 81 ASN A CA 1
ATOM 658 C C . ASN A 1 81 ? 8.778 -0.079 -34.573 1.00 66.12 81 ASN A C 1
ATOM 660 O O . ASN A 1 81 ? 9.196 -1.162 -34.987 1.00 66.12 81 ASN A O 1
ATOM 664 N N . ASP A 1 82 ? 9.281 1.083 -34.999 1.00 66.12 82 ASP A N 1
ATOM 665 C CA . ASP A 1 82 ? 10.373 1.173 -35.976 1.00 66.12 82 ASP A CA 1
ATOM 666 C C . ASP A 1 82 ? 11.688 0.615 -35.414 1.00 66.12 82 ASP A C 1
ATOM 668 O O . ASP A 1 82 ? 12.388 -0.147 -36.089 1.00 66.12 82 ASP A O 1
ATOM 672 N N . PHE A 1 83 ? 11.997 0.912 -34.147 1.00 70.31 83 PHE A N 1
ATOM 673 C CA . PHE A 1 83 ? 13.153 0.336 -33.459 1.00 70.31 83 PHE A CA 1
ATOM 674 C C . PHE A 1 83 ? 13.036 -1.189 -33.320 1.00 70.31 83 PHE A C 1
ATOM 676 O O . PHE A 1 83 ? 13.995 -1.916 -33.589 1.00 70.31 83 PHE A O 1
ATOM 683 N N . TYR A 1 84 ? 11.851 -1.692 -32.964 1.00 68.25 84 TYR A N 1
ATOM 684 C CA . TYR A 1 84 ? 11.585 -3.126 -32.851 1.00 68.25 84 TYR A CA 1
ATOM 685 C C . TYR A 1 84 ? 11.762 -3.837 -34.201 1.00 68.25 84 TYR A C 1
ATOM 687 O O . TYR A 1 84 ? 12.497 -4.820 -34.304 1.00 68.25 84 TYR A O 1
ATOM 695 N N . SER A 1 85 ? 11.174 -3.292 -35.267 1.00 68.12 85 SER A N 1
ATOM 696 C CA . SER A 1 85 ? 11.343 -3.798 -36.632 1.00 68.12 85 SER A CA 1
ATOM 697 C C . SER A 1 85 ? 12.817 -3.845 -37.049 1.00 68.12 85 SER A C 1
ATOM 699 O O . SER A 1 85 ? 13.288 -4.862 -37.559 1.00 68.12 85 SER A O 1
ATOM 701 N N . PHE A 1 86 ? 13.588 -2.789 -36.777 1.00 67.56 86 PHE A N 1
ATOM 702 C CA . PHE A 1 86 ? 15.008 -2.739 -37.125 1.00 67.56 86 PHE A CA 1
ATOM 703 C C . PHE A 1 86 ? 15.845 -3.796 -36.382 1.00 67.56 86 PHE A C 1
ATOM 705 O O . PHE A 1 86 ? 16.674 -4.477 -36.993 1.00 67.56 86 PHE A O 1
ATOM 712 N N . VAL A 1 87 ? 15.604 -3.969 -35.079 1.00 65.00 87 VAL A N 1
ATOM 713 C CA . VAL A 1 87 ? 16.372 -4.878 -34.212 1.00 65.00 87 VAL A CA 1
ATOM 714 C C . VAL A 1 87 ? 16.062 -6.356 -34.476 1.00 65.00 87 VAL A C 1
ATOM 716 O O . VAL A 1 87 ? 16.972 -7.186 -34.423 1.00 65.00 87 VAL A O 1
ATOM 719 N N . PHE A 1 88 ? 14.808 -6.702 -34.777 1.00 64.69 88 PHE A N 1
ATOM 720 C CA . PHE A 1 88 ? 14.383 -8.100 -34.947 1.00 64.69 88 PHE A CA 1
ATOM 721 C C . PHE A 1 88 ? 14.503 -8.625 -36.385 1.00 64.69 88 PHE A C 1
ATOM 723 O O . PHE A 1 88 ? 14.492 -9.835 -36.600 1.00 64.69 88 PHE A O 1
ATOM 730 N N . ARG A 1 89 ? 14.672 -7.750 -37.384 1.00 68.88 89 ARG A N 1
ATOM 731 C CA . ARG A 1 89 ? 14.797 -8.157 -38.798 1.00 68.88 89 ARG A CA 1
ATOM 732 C C . ARG A 1 89 ? 16.220 -8.557 -39.198 1.00 68.88 89 ARG A C 1
ATOM 734 O O . ARG A 1 89 ? 16.414 -9.119 -40.274 1.00 68.88 89 ARG A O 1
ATOM 741 N N . ARG A 1 90 ? 17.222 -8.278 -38.355 1.00 66.75 90 ARG A N 1
ATOM 742 C CA . ARG A 1 90 ? 18.626 -8.652 -38.583 1.00 66.75 90 ARG A CA 1
ATOM 743 C C . ARG A 1 90 ? 19.177 -9.449 -37.390 1.00 66.75 90 ARG A C 1
ATOM 745 O O . ARG A 1 90 ? 19.487 -8.846 -36.363 1.00 66.75 90 ARG A O 1
ATOM 752 N N . PRO A 1 91 ? 19.398 -10.771 -37.534 1.00 66.19 91 PRO A N 1
ATOM 753 C CA . PRO A 1 91 ? 19.716 -11.661 -36.409 1.00 66.19 91 PRO A CA 1
ATOM 754 C C . PRO A 1 91 ? 21.037 -11.323 -35.697 1.00 66.19 91 PRO A C 1
ATOM 756 O O . PRO A 1 91 ? 21.202 -11.622 -34.518 1.00 66.19 91 PRO A O 1
ATOM 759 N N . VAL A 1 92 ? 21.963 -10.652 -36.390 1.00 74.12 92 VAL A N 1
ATOM 760 C CA . VAL A 1 92 ? 23.258 -10.218 -35.838 1.00 74.12 92 VAL A CA 1
ATOM 761 C C . VAL A 1 92 ? 23.098 -9.117 -34.780 1.00 74.12 92 VAL A C 1
ATOM 763 O O . VAL A 1 92 ? 23.840 -9.087 -33.803 1.00 74.12 92 VAL A O 1
ATOM 766 N N . PHE A 1 93 ? 22.119 -8.220 -34.936 1.00 72.06 93 PHE A N 1
ATOM 767 C CA . PHE A 1 93 ? 21.882 -7.156 -33.954 1.00 72.06 93 PHE A CA 1
ATOM 768 C C . PHE A 1 93 ? 21.125 -7.682 -32.737 1.00 72.06 93 PHE A C 1
ATOM 770 O O . PHE A 1 93 ? 21.411 -7.280 -31.610 1.00 72.06 93 PHE A O 1
ATOM 777 N N . THR A 1 94 ? 20.208 -8.630 -32.946 1.00 73.44 94 THR A N 1
ATOM 778 C CA . THR A 1 94 ? 19.441 -9.253 -31.864 1.00 73.44 94 THR A CA 1
ATOM 779 C C . THR A 1 94 ? 20.351 -9.997 -30.881 1.00 73.44 94 THR A C 1
ATOM 781 O O . THR A 1 94 ? 20.182 -9.859 -29.669 1.00 73.44 94 THR A O 1
ATOM 784 N N . SER A 1 95 ? 21.357 -10.732 -31.373 1.00 78.31 95 SER A N 1
ATOM 785 C CA . SER A 1 95 ? 22.310 -11.449 -30.511 1.00 78.31 95 SER A CA 1
ATOM 786 C C . SER A 1 95 ? 23.229 -10.500 -29.735 1.00 78.31 95 SER A C 1
ATOM 788 O O . SER A 1 95 ? 23.422 -10.688 -28.534 1.00 78.31 95 SER A O 1
ATOM 790 N N . ALA A 1 96 ? 23.732 -9.442 -30.376 1.00 82.12 96 ALA A N 1
ATOM 791 C CA . ALA A 1 96 ? 24.568 -8.436 -29.721 1.00 82.12 96 ALA A CA 1
ATOM 792 C C . ALA A 1 96 ? 23.821 -7.702 -28.592 1.00 82.12 96 ALA A C 1
ATOM 794 O O . ALA A 1 96 ? 24.373 -7.501 -27.508 1.00 82.12 96 ALA A O 1
ATOM 795 N N . ILE A 1 97 ? 22.549 -7.354 -28.814 1.00 82.00 97 ILE A N 1
ATOM 796 C CA . ILE A 1 97 ? 21.703 -6.703 -27.804 1.00 82.00 97 ILE A CA 1
ATOM 797 C C . ILE A 1 97 ? 21.408 -7.656 -26.642 1.00 82.00 97 ILE A C 1
ATOM 799 O O . ILE A 1 97 ? 21.521 -7.253 -25.486 1.00 82.00 97 ILE A O 1
ATOM 803 N N . ALA A 1 98 ? 21.095 -8.924 -26.922 1.00 82.88 98 ALA A N 1
ATOM 804 C CA . ALA A 1 98 ? 20.865 -9.922 -25.879 1.00 82.88 98 ALA A CA 1
ATOM 805 C C . ALA A 1 98 ? 22.099 -10.101 -24.977 1.00 82.88 98 ALA A C 1
ATOM 807 O O . ALA A 1 98 ? 21.975 -10.103 -23.752 1.00 82.88 98 ALA A O 1
ATOM 808 N N . VAL A 1 99 ? 23.297 -10.171 -25.567 1.00 89.12 99 VAL A N 1
ATOM 809 C CA . VAL A 1 99 ? 24.561 -10.251 -24.819 1.00 89.12 99 VAL A CA 1
ATOM 810 C C . VAL A 1 99 ? 24.791 -8.992 -23.979 1.00 89.12 99 VAL A C 1
ATOM 812 O O . VAL A 1 99 ? 25.162 -9.102 -22.810 1.00 89.12 99 VAL A O 1
ATOM 815 N N . MET A 1 100 ? 24.510 -7.802 -24.521 1.00 88.81 100 MET A N 1
ATOM 816 C CA . MET A 1 100 ? 24.603 -6.545 -23.767 1.00 88.81 100 MET A CA 1
ATOM 817 C C . MET A 1 100 ? 23.661 -6.518 -22.557 1.00 88.81 100 MET A C 1
ATOM 819 O O . MET A 1 100 ? 24.067 -6.102 -21.474 1.00 88.81 100 MET A O 1
ATOM 823 N N . ILE A 1 101 ? 22.423 -6.995 -22.716 1.00 86.69 101 ILE A N 1
ATOM 824 C CA . ILE A 1 101 ? 21.438 -7.059 -21.626 1.00 86.69 101 ILE A CA 1
ATOM 825 C C . ILE A 1 101 ? 21.903 -8.028 -20.534 1.00 86.69 101 ILE A C 1
ATOM 827 O O . ILE A 1 101 ? 21.818 -7.701 -19.349 1.00 86.69 101 ILE A O 1
ATOM 831 N N . ILE A 1 102 ? 22.437 -9.191 -20.915 1.00 89.06 102 ILE A N 1
ATOM 832 C CA . ILE A 1 102 ? 22.977 -10.171 -19.964 1.00 89.06 102 ILE A CA 1
ATOM 833 C C . ILE A 1 102 ? 24.162 -9.571 -19.196 1.00 89.06 102 ILE A C 1
ATOM 835 O O . ILE A 1 102 ? 24.205 -9.668 -17.970 1.00 89.06 102 ILE A O 1
ATOM 839 N N . LEU A 1 103 ? 25.085 -8.894 -19.885 1.00 88.00 103 LEU A N 1
ATOM 840 C CA . LEU A 1 103 ? 26.220 -8.219 -19.248 1.00 88.00 103 LEU A CA 1
ATOM 841 C C . LEU A 1 103 ? 25.770 -7.113 -18.285 1.00 88.00 103 LEU A C 1
ATOM 843 O O . LEU A 1 103 ? 26.303 -7.026 -17.180 1.00 88.00 103 LEU A O 1
ATOM 847 N N . ALA A 1 104 ? 24.762 -6.321 -18.657 1.00 86.56 104 ALA A N 1
ATOM 848 C CA . ALA A 1 104 ? 24.196 -5.285 -17.795 1.00 86.56 104 ALA A CA 1
ATOM 849 C C . ALA A 1 104 ? 23.521 -5.878 -16.543 1.00 86.56 104 ALA A C 1
ATOM 851 O O . ALA A 1 104 ? 23.693 -5.365 -15.435 1.00 86.56 104 ALA A O 1
ATOM 852 N N . MET A 1 105 ? 22.796 -6.993 -16.682 1.00 83.62 105 MET A N 1
ATOM 853 C CA . MET A 1 105 ? 22.232 -7.701 -15.529 1.00 83.62 105 MET A CA 1
ATOM 854 C C . MET A 1 105 ? 23.343 -8.195 -14.602 1.00 83.62 105 MET A C 1
ATOM 856 O O . MET A 1 105 ? 23.330 -7.888 -13.410 1.00 83.62 105 MET A O 1
ATOM 860 N N . VAL A 1 106 ? 24.348 -8.883 -15.142 1.00 84.56 106 VAL A N 1
ATOM 861 C CA . VAL A 1 106 ? 25.474 -9.404 -14.355 1.00 84.56 106 VAL A CA 1
ATOM 862 C C . VAL A 1 106 ? 26.241 -8.270 -13.665 1.00 84.56 106 VAL A C 1
ATOM 864 O O . VAL A 1 106 ? 26.561 -8.391 -12.481 1.00 84.56 106 VAL A O 1
ATOM 867 N N . SER A 1 107 ? 26.451 -7.127 -14.328 1.00 82.56 107 SER A N 1
ATOM 868 C CA . SER A 1 107 ? 27.102 -5.975 -13.696 1.00 82.56 107 SER A CA 1
ATOM 869 C C . SER A 1 107 ? 26.298 -5.426 -12.519 1.00 82.56 107 SER A C 1
ATOM 871 O O . SER A 1 107 ? 26.888 -5.077 -11.502 1.00 82.56 107 SER A O 1
ATOM 873 N N . THR A 1 108 ? 24.961 -5.401 -12.592 1.00 76.31 108 THR A N 1
ATOM 874 C CA . THR A 1 108 ? 24.143 -4.946 -11.450 1.00 76.31 108 THR A CA 1
ATOM 875 C C . THR A 1 108 ? 24.222 -5.872 -10.236 1.00 76.31 108 THR A C 1
ATOM 877 O O . THR A 1 108 ? 24.091 -5.392 -9.113 1.00 76.31 108 THR A O 1
ATOM 880 N N . PHE A 1 109 ? 24.474 -7.169 -10.441 1.00 72.00 109 PHE A N 1
ATOM 881 C CA . PHE A 1 109 ? 24.683 -8.123 -9.348 1.00 72.00 109 PHE A CA 1
ATOM 882 C C . PHE A 1 109 ? 26.098 -8.053 -8.759 1.00 72.00 109 PHE A C 1
ATOM 884 O O . PHE A 1 109 ? 26.266 -8.241 -7.556 1.00 72.00 109 PHE A O 1
ATOM 891 N N . ILE A 1 110 ? 27.115 -7.786 -9.586 1.00 76.12 110 ILE A N 1
ATOM 892 C CA . ILE A 1 110 ? 28.521 -7.724 -9.146 1.00 76.12 110 ILE A CA 1
ATOM 893 C C . ILE A 1 110 ? 28.841 -6.388 -8.466 1.00 76.12 110 ILE A C 1
ATOM 895 O O . ILE A 1 110 ? 29.641 -6.349 -7.528 1.00 76.12 110 ILE A O 1
ATOM 899 N N . VAL A 1 111 ? 28.205 -5.294 -8.895 1.00 77.06 111 VAL A N 1
ATOM 900 C CA . VAL A 1 111 ? 28.345 -3.982 -8.256 1.00 77.06 111 VAL A CA 1
ATOM 901 C C . VAL A 1 111 ? 27.603 -4.014 -6.919 1.00 77.06 111 VAL A C 1
ATOM 903 O O . VAL A 1 111 ? 26.431 -3.649 -6.811 1.00 77.06 111 VAL A O 1
ATOM 906 N N . LYS A 1 112 ? 28.302 -4.472 -5.875 1.00 64.31 112 LYS A N 1
ATOM 907 C CA . LYS A 1 112 ? 27.877 -4.314 -4.484 1.00 64.31 112 LYS A CA 1
ATOM 908 C C . LYS A 1 112 ? 27.623 -2.829 -4.243 1.00 64.31 112 LYS A C 1
ATOM 910 O O . LYS A 1 112 ? 28.554 -2.025 -4.243 1.00 64.31 112 LYS A O 1
ATOM 915 N N . ARG A 1 113 ? 26.353 -2.462 -4.064 1.00 65.62 113 ARG A N 1
ATOM 916 C CA . ARG A 1 113 ? 26.001 -1.127 -3.584 1.00 65.62 113 ARG A CA 1
ATOM 917 C C . ARG A 1 113 ? 26.641 -0.971 -2.203 1.00 65.62 113 ARG A C 1
ATOM 919 O O . ARG A 1 113 ? 26.496 -1.895 -1.401 1.00 65.62 113 ARG A O 1
ATOM 926 N N . PRO A 1 114 ? 27.344 0.135 -1.912 1.00 63.31 114 PRO A N 1
ATOM 927 C CA . PRO A 1 114 ? 27.731 0.405 -0.539 1.00 63.31 114 PRO A CA 1
ATOM 928 C C . PRO A 1 114 ? 26.451 0.393 0.298 1.00 63.31 114 PRO A C 1
ATOM 930 O O . PRO A 1 114 ? 25.463 1.029 -0.080 1.00 63.31 114 PRO A O 1
ATOM 933 N N . GLU A 1 115 ? 26.433 -0.383 1.381 1.00 62.22 115 GLU A N 1
ATOM 934 C CA . GLU A 1 115 ? 25.362 -0.302 2.366 1.00 62.22 115 GLU A CA 1
ATOM 935 C C . GLU A 1 115 ? 25.375 1.125 2.900 1.00 62.22 115 GLU A C 1
ATOM 937 O O . GLU A 1 115 ? 26.247 1.498 3.688 1.00 62.22 115 GLU A O 1
ATOM 942 N N . ILE A 1 116 ? 24.448 1.946 2.405 1.00 63.69 116 ILE A N 1
ATOM 943 C CA . ILE A 1 116 ? 24.243 3.298 2.899 1.00 63.69 116 ILE A CA 1
ATOM 944 C C . ILE A 1 116 ? 23.704 3.131 4.317 1.00 63.69 116 ILE A C 1
ATOM 946 O O . ILE A 1 116 ? 22.500 3.025 4.536 1.00 63.69 116 ILE A O 1
ATOM 950 N N . HIS A 1 117 ? 24.614 3.063 5.282 1.00 60.47 117 HIS A N 1
ATOM 951 C CA . HIS A 1 117 ? 24.292 3.199 6.687 1.00 60.47 117 HIS A CA 1
ATOM 952 C C . HIS A 1 117 ? 23.898 4.658 6.888 1.00 60.47 117 HIS A C 1
ATOM 954 O O . HIS A 1 117 ? 24.746 5.515 7.129 1.00 60.47 117 HIS A O 1
ATOM 960 N N . GLN A 1 118 ? 22.612 4.961 6.708 1.00 65.62 118 GLN A N 1
ATOM 961 C CA . GLN A 1 118 ? 22.067 6.254 7.097 1.00 65.62 118 GLN A CA 1
ATOM 962 C C . GLN A 1 118 ? 22.160 6.343 8.621 1.00 65.62 118 GLN A C 1
ATOM 964 O O . GLN A 1 118 ? 21.340 5.784 9.346 1.00 65.62 118 GLN A O 1
ATOM 969 N N . GLN A 1 119 ? 23.218 6.986 9.109 1.00 78.25 119 GLN A N 1
ATOM 970 C CA . GLN A 1 119 ? 23.323 7.368 10.507 1.00 78.25 119 GLN A CA 1
ATOM 971 C C . GLN A 1 119 ? 22.412 8.576 10.706 1.00 78.25 119 GLN A C 1
ATOM 973 O O . GLN A 1 119 ? 22.734 9.673 10.256 1.00 78.25 119 GLN A O 1
ATOM 978 N N . TYR A 1 120 ? 21.255 8.354 11.329 1.00 81.75 120 TYR A N 1
ATOM 979 C CA . TYR A 1 120 ? 20.365 9.443 11.710 1.00 81.75 120 TYR A CA 1
ATOM 980 C C . TYR A 1 120 ? 21.082 10.382 12.676 1.00 81.75 120 TYR A C 1
ATOM 982 O O . TYR A 1 120 ? 21.772 9.951 13.606 1.00 81.75 120 TYR A O 1
ATOM 990 N N . THR A 1 121 ? 20.897 11.674 12.465 1.00 86.44 121 THR A N 1
ATOM 991 C CA . THR A 1 121 ? 21.352 12.694 13.403 1.00 86.44 121 THR A CA 1
ATOM 992 C C . THR A 1 121 ? 20.498 12.655 14.672 1.00 86.44 121 THR A C 1
ATOM 994 O O . THR A 1 121 ? 19.324 1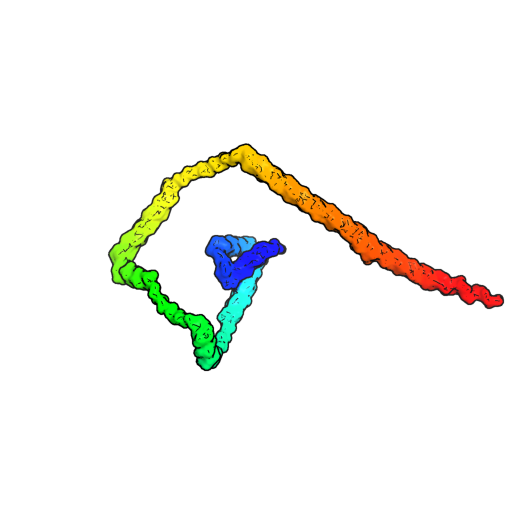2.283 14.643 1.00 86.44 121 THR A O 1
ATOM 997 N N . GLN A 1 122 ? 21.057 13.093 15.803 1.00 89.56 122 GLN A N 1
ATOM 998 C CA . GLN A 1 122 ? 20.293 13.186 17.056 1.00 89.56 122 GLN A CA 1
ATOM 999 C C . GLN A 1 122 ? 19.051 14.082 16.908 1.00 89.56 122 GLN A C 1
ATOM 1001 O O . GLN A 1 122 ? 17.998 13.778 17.455 1.00 89.56 122 GLN A O 1
ATOM 1006 N N . GLN A 1 123 ? 19.136 15.127 16.081 1.00 88.06 123 GLN A N 1
ATOM 1007 C CA . GLN A 1 123 ? 18.011 16.019 15.787 1.00 88.06 123 GLN A CA 1
ATOM 1008 C C . GLN A 1 123 ? 16.869 15.311 15.044 1.00 88.06 123 GLN A C 1
ATOM 1010 O O . GLN A 1 123 ? 15.698 15.564 15.323 1.00 88.06 123 GLN A O 1
ATOM 1015 N N . GLU A 1 124 ? 17.179 14.413 14.104 1.00 84.94 124 GLU A N 1
ATOM 1016 C CA . GLU A 1 124 ? 16.163 13.605 13.416 1.00 84.94 124 GLU A CA 1
ATOM 1017 C C . GLU A 1 124 ? 15.472 12.640 14.383 1.00 84.94 124 GLU A C 1
ATOM 1019 O O . GLU A 1 124 ? 14.251 12.484 14.323 1.00 84.94 124 GLU A O 1
ATOM 1024 N N . ILE A 1 125 ? 16.233 12.054 15.311 1.00 87.62 125 ILE A N 1
ATOM 1025 C CA . ILE A 1 125 ? 15.706 11.152 16.342 1.00 87.62 125 ILE A CA 1
ATOM 1026 C C . ILE A 1 125 ? 14.775 11.911 17.299 1.00 87.62 125 ILE A C 1
ATOM 1028 O O . ILE A 1 125 ? 13.655 11.465 17.548 1.00 87.62 125 ILE A O 1
ATOM 1032 N N . GLU A 1 126 ? 15.188 13.081 17.787 1.00 92.19 126 GLU A N 1
ATOM 1033 C CA . GLU A 1 126 ? 14.368 13.924 18.668 1.00 92.19 126 GLU A CA 1
ATOM 1034 C C . GLU A 1 126 ? 13.077 14.393 17.982 1.00 92.19 126 GLU A C 1
ATOM 1036 O O . GLU A 1 126 ? 11.991 14.358 18.573 1.00 92.19 126 GLU A O 1
ATOM 1041 N N . ASN A 1 127 ? 13.166 14.790 16.710 1.00 94.38 127 ASN A N 1
ATOM 1042 C CA . ASN A 1 127 ? 11.996 15.183 15.930 1.00 94.38 127 ASN A CA 1
ATOM 1043 C C . ASN A 1 127 ? 11.033 14.011 15.709 1.00 94.38 127 ASN A C 1
ATOM 1045 O O . ASN A 1 127 ? 9.815 14.204 15.790 1.00 94.38 127 ASN A O 1
ATOM 1049 N N . ALA A 1 128 ? 11.550 12.807 15.456 1.00 89.69 128 ALA A N 1
ATOM 1050 C CA . ALA A 1 128 ? 10.734 11.606 15.331 1.00 89.69 128 ALA A CA 1
ATOM 1051 C C . ALA A 1 128 ? 10.030 11.265 16.656 1.00 89.69 128 ALA A C 1
ATOM 1053 O O . ALA A 1 128 ? 8.819 11.035 16.660 1.00 89.69 128 ALA A O 1
ATOM 1054 N N . ASP A 1 129 ? 10.738 11.321 17.787 1.00 92.44 129 ASP A N 1
ATOM 1055 C CA . ASP A 1 129 ? 10.158 11.078 19.116 1.00 92.44 129 ASP A CA 1
ATOM 1056 C C . ASP A 1 129 ? 9.033 12.076 19.440 1.00 92.44 129 ASP A C 1
ATOM 1058 O O . ASP A 1 129 ? 7.948 11.697 19.894 1.00 92.44 129 ASP A O 1
ATOM 1062 N N . LYS A 1 130 ? 9.232 13.359 19.111 1.00 94.81 130 LYS A N 1
ATOM 1063 C CA . LYS A 1 130 ? 8.198 14.390 19.273 1.00 94.81 130 LYS A CA 1
ATOM 1064 C C . LYS A 1 130 ? 6.950 14.095 18.436 1.00 94.81 130 LYS A C 1
ATOM 1066 O O . LYS A 1 130 ? 5.832 14.250 18.933 1.00 94.81 130 LYS A O 1
ATOM 1071 N N . GLN A 1 131 ? 7.121 13.662 17.187 1.00 93.31 131 GLN A N 1
ATOM 1072 C CA . GLN A 1 131 ? 6.004 13.306 16.304 1.00 93.31 131 GLN A CA 1
ATOM 1073 C C . GLN A 1 131 ? 5.241 12.077 16.810 1.00 93.31 131 GLN A C 1
ATOM 1075 O O . GLN A 1 131 ? 4.004 12.065 16.798 1.00 93.31 131 GLN A O 1
ATOM 1080 N N . VAL A 1 132 ? 5.959 11.069 17.311 1.00 94.38 132 VAL A N 1
ATOM 1081 C CA . VAL A 1 132 ? 5.360 9.872 17.915 1.00 94.38 132 VAL A CA 1
ATOM 1082 C C . VAL A 1 132 ? 4.544 10.250 19.149 1.00 94.38 132 VAL A C 1
ATOM 1084 O O . VAL A 1 132 ? 3.371 9.882 19.237 1.00 94.38 132 VAL A O 1
ATOM 1087 N N . LYS A 1 133 ? 5.103 11.057 20.057 1.00 93.88 133 LYS A N 1
ATOM 1088 C CA . LYS A 1 133 ? 4.390 11.549 21.248 1.00 93.88 133 LYS A CA 1
ATOM 1089 C C . LYS A 1 133 ? 3.114 12.308 20.888 1.00 93.88 133 LYS A C 1
ATOM 1091 O O . LYS A 1 133 ? 2.067 12.050 21.479 1.00 93.88 133 LYS A O 1
ATOM 1096 N N . HIS A 1 134 ? 3.172 13.194 19.894 1.00 94.25 134 HIS A N 1
ATOM 1097 C CA . HIS A 1 134 ? 1.989 13.915 19.416 1.00 94.25 134 HIS A CA 1
ATOM 1098 C C . HIS A 1 134 ? 0.917 12.974 18.860 1.00 94.25 134 HIS A C 1
ATOM 1100 O O . HIS A 1 134 ? -0.263 13.119 19.182 1.00 94.25 134 HIS A O 1
ATOM 1106 N N . SER A 1 135 ? 1.325 11.991 18.059 1.00 92.25 135 SER A N 1
ATOM 1107 C CA . SER A 1 135 ? 0.411 11.014 17.461 1.00 92.25 135 SER A CA 1
ATOM 1108 C C . SER A 1 135 ? -0.269 10.157 18.531 1.00 92.25 135 SER A C 1
ATOM 1110 O O . SER A 1 135 ? -1.486 9.977 18.503 1.00 92.25 135 SER A O 1
ATOM 1112 N N . LEU A 1 136 ? 0.492 9.696 19.528 1.00 93.56 136 LEU A N 1
ATOM 1113 C CA . LEU A 1 136 ? -0.038 8.940 20.664 1.00 93.56 136 LEU A CA 1
ATOM 1114 C C . LEU A 1 136 ? -1.011 9.772 21.507 1.00 93.56 136 LEU A C 1
ATOM 1116 O O . LEU A 1 136 ? -2.053 9.262 21.915 1.00 93.56 136 LEU A O 1
ATOM 1120 N N . ALA A 1 137 ? -0.719 11.057 21.723 1.00 93.31 137 ALA A N 1
ATOM 1121 C CA . ALA A 1 137 ? -1.613 11.957 22.448 1.00 93.31 137 ALA A CA 1
ATOM 1122 C C . ALA A 1 137 ? -2.953 12.160 21.718 1.00 93.31 137 ALA A C 1
ATOM 1124 O O . ALA A 1 137 ? -4.009 12.147 22.355 1.00 93.31 137 ALA A O 1
ATOM 1125 N N . LEU A 1 138 ? -2.934 12.290 20.386 1.00 92.62 138 LEU A N 1
ATOM 1126 C CA . LEU A 1 138 ? -4.158 12.376 19.582 1.00 92.62 138 LEU A CA 1
ATOM 1127 C C . LEU A 1 138 ? -4.992 11.096 19.690 1.00 92.62 138 LEU A C 1
ATOM 1129 O O . LEU A 1 138 ? -6.197 11.170 19.934 1.00 92.62 138 LEU A O 1
ATOM 1133 N N . ILE A 1 139 ? -4.350 9.931 19.574 1.00 92.06 139 ILE A N 1
ATOM 1134 C CA . ILE A 1 139 ? -5.016 8.629 19.713 1.00 92.06 139 ILE A CA 1
ATOM 1135 C C . ILE A 1 139 ? -5.656 8.503 21.102 1.00 92.06 139 ILE A C 1
ATOM 1137 O O . ILE A 1 139 ? -6.832 8.156 21.206 1.00 92.06 139 ILE A O 1
ATOM 1141 N N . ALA A 1 140 ? -4.930 8.856 22.165 1.00 90.31 140 ALA A N 1
ATOM 1142 C CA . ALA A 1 140 ? -5.463 8.845 23.526 1.00 90.31 140 ALA A CA 1
ATOM 1143 C C . ALA A 1 140 ? -6.683 9.774 23.681 1.00 90.31 140 ALA A C 1
ATOM 1145 O O . ALA A 1 140 ? -7.666 9.408 24.330 1.00 90.31 140 ALA A O 1
ATOM 1146 N N . GLY A 1 141 ? -6.654 10.951 23.047 1.00 94.38 141 GLY A N 1
ATOM 1147 C CA . GLY A 1 141 ? -7.787 11.877 23.015 1.00 94.38 141 GLY A CA 1
ATOM 1148 C C . GLY A 1 141 ? -9.025 11.284 22.338 1.00 94.38 141 GLY A C 1
ATOM 1149 O O . GLY A 1 141 ? -10.132 11.412 22.868 1.00 94.38 141 GLY A O 1
ATOM 1150 N N . VAL A 1 142 ? -8.841 10.585 21.212 1.00 94.50 142 VAL A N 1
ATOM 1151 C CA . VAL A 1 142 ? -9.927 9.881 20.512 1.00 94.50 142 VAL A CA 1
ATOM 1152 C C . VAL A 1 142 ? -10.519 8.791 21.402 1.00 94.50 142 VAL A C 1
ATOM 1154 O O . VAL A 1 142 ? -11.725 8.805 21.632 1.00 94.50 142 VAL A O 1
ATOM 1157 N N . PHE A 1 143 ? -9.693 7.915 21.982 1.00 95.31 143 PHE A N 1
ATOM 1158 C CA . PHE A 1 143 ? -10.174 6.848 22.870 1.00 95.31 143 PHE A CA 1
ATOM 1159 C C . PHE A 1 143 ? -10.950 7.388 24.071 1.00 95.31 143 PHE A C 1
ATOM 1161 O O . PHE A 1 143 ? -12.015 6.865 24.399 1.00 95.31 143 PHE A O 1
ATOM 1168 N N . LYS A 1 144 ? -10.465 8.466 24.698 1.00 94.94 144 LYS A N 1
ATOM 1169 C CA . LYS A 1 144 ? -11.163 9.102 25.821 1.00 94.94 144 LYS A CA 1
ATOM 1170 C C . LYS A 1 144 ? -12.531 9.641 25.403 1.00 94.94 144 LYS A C 1
ATOM 1172 O O . LYS A 1 144 ? -13.511 9.427 26.113 1.00 94.94 144 LYS A O 1
ATOM 1177 N N . LYS A 1 145 ? -12.612 10.321 24.254 1.00 95.12 145 LYS A N 1
ATOM 1178 C CA . LYS A 1 145 ? -13.880 10.853 23.740 1.00 95.12 145 LYS A CA 1
ATOM 1179 C C . LYS A 1 145 ? -14.856 9.727 23.407 1.00 95.12 145 LYS A C 1
ATOM 1181 O O . LYS A 1 145 ? -16.008 9.795 23.817 1.00 95.12 145 LYS A O 1
ATOM 1186 N N . THR A 1 146 ? -14.386 8.678 22.737 1.00 94.50 146 THR A N 1
ATOM 1187 C CA . THR A 1 146 ? -15.200 7.499 22.422 1.00 94.50 146 THR A CA 1
ATOM 1188 C C . THR A 1 146 ? -15.715 6.823 23.688 1.00 94.50 146 THR A C 1
ATOM 1190 O O . THR A 1 146 ? -16.901 6.521 23.757 1.00 94.50 146 THR A O 1
ATOM 1193 N N . SER A 1 147 ? -14.868 6.642 24.707 1.00 93.38 147 SER A N 1
ATOM 1194 C CA . SER A 1 147 ? -15.281 6.057 25.988 1.00 93.38 147 SER A CA 1
ATOM 1195 C C . SER A 1 147 ? -16.402 6.863 26.645 1.00 93.38 147 SER A C 1
ATOM 1197 O O . SER A 1 147 ? -17.407 6.285 27.046 1.00 93.38 147 SER A O 1
ATOM 1199 N N . LEU A 1 148 ? -16.262 8.193 26.702 1.00 93.94 148 LEU A N 1
ATOM 1200 C CA . LEU A 1 148 ? -17.280 9.075 27.280 1.00 93.94 148 LEU A CA 1
ATOM 1201 C C . LEU A 1 148 ? -18.594 9.045 26.491 1.00 93.94 148 LEU A C 1
ATOM 1203 O O . LEU A 1 148 ? -19.664 8.993 27.091 1.00 93.94 148 LEU A O 1
ATOM 1207 N N . THR A 1 149 ? -18.525 9.052 25.158 1.00 94.56 149 THR A N 1
ATOM 1208 C CA . THR A 1 149 ? -19.712 8.952 24.296 1.00 94.56 149 THR A CA 1
ATOM 1209 C C . THR A 1 149 ? -20.427 7.614 24.479 1.00 94.56 149 THR A C 1
ATOM 1211 O O . THR A 1 149 ? -21.651 7.580 24.546 1.00 94.56 149 THR A O 1
ATOM 1214 N N . VAL A 1 150 ? -19.695 6.505 24.600 1.00 93.88 150 VAL A N 1
ATOM 1215 C CA . VAL A 1 150 ? -20.307 5.194 24.860 1.00 93.88 150 VAL A CA 1
ATOM 1216 C C . VAL A 1 150 ? -20.967 5.165 26.239 1.00 93.88 150 VAL A C 1
ATOM 1218 O O . VAL A 1 150 ? -22.108 4.734 26.362 1.00 93.88 150 VAL A O 1
ATOM 1221 N N . GLU A 1 151 ? -20.288 5.643 27.276 1.00 92.75 151 GLU A N 1
ATOM 1222 C CA . GLU A 1 151 ? -20.810 5.604 28.644 1.00 92.75 151 GLU A CA 1
ATOM 1223 C C . GLU A 1 151 ? -22.049 6.491 28.829 1.00 92.75 151 GLU A C 1
ATOM 1225 O O . GLU A 1 151 ? -23.084 6.051 29.342 1.00 92.75 151 GLU A O 1
ATOM 1230 N N . LYS A 1 152 ? -21.966 7.744 28.383 1.00 91.62 152 LYS A N 1
ATOM 1231 C CA . LYS A 1 152 ? -23.032 8.715 28.603 1.00 91.62 152 LYS A CA 1
ATOM 1232 C C . LYS A 1 152 ? -24.132 8.580 27.555 1.00 91.62 152 LYS A C 1
ATOM 1234 O O . LYS A 1 152 ? -25.269 8.256 27.884 1.00 91.62 152 LYS A O 1
ATOM 1239 N N . ASP A 1 153 ? -23.778 8.751 26.288 1.00 89.38 153 ASP A N 1
ATOM 1240 C CA . ASP A 1 153 ? -24.778 8.914 25.233 1.00 89.38 153 ASP A CA 1
ATOM 1241 C C . ASP A 1 153 ? -25.399 7.571 24.822 1.00 89.38 153 ASP A C 1
ATOM 1243 O O . ASP A 1 153 ? -26.541 7.526 24.363 1.00 89.38 153 ASP A O 1
ATOM 1247 N N . VAL A 1 154 ? -24.659 6.462 24.953 1.00 90.00 154 VAL A N 1
ATOM 1248 C CA . VAL A 1 154 ? -25.161 5.129 24.586 1.00 90.00 154 VAL A CA 1
ATOM 1249 C C . VAL A 1 154 ? -25.704 4.389 25.803 1.00 90.00 154 VAL A C 1
ATOM 1251 O O . VAL A 1 154 ? -26.896 4.090 25.844 1.00 90.00 154 VAL A O 1
ATOM 1254 N N . LEU A 1 155 ? -24.865 4.086 26.796 1.00 91.62 155 LEU A N 1
ATOM 1255 C CA . LEU A 1 155 ? -25.274 3.241 27.922 1.00 91.62 155 LEU A CA 1
ATOM 1256 C C . LEU A 1 155 ? -26.280 3.942 28.837 1.00 91.62 155 LEU A C 1
ATOM 1258 O O . LEU A 1 155 ? -27.256 3.316 29.255 1.00 91.62 155 LEU A O 1
ATOM 1262 N N . THR A 1 156 ? -26.077 5.223 29.142 1.00 90.56 156 THR A N 1
ATOM 1263 C CA . THR A 1 156 ? -26.992 5.952 30.029 1.00 90.56 156 THR A CA 1
ATOM 1264 C C . THR A 1 156 ? -28.242 6.390 29.270 1.00 90.56 156 THR A C 1
ATOM 1266 O O . THR A 1 156 ? -29.339 5.915 29.575 1.00 90.56 156 THR A O 1
ATOM 1269 N N . ASP A 1 157 ? -28.076 7.226 28.244 1.00 91.31 157 ASP A N 1
ATOM 1270 C CA . ASP A 1 157 ? -29.201 7.937 27.625 1.00 91.31 157 ASP A CA 1
ATOM 1271 C C . ASP A 1 157 ? -30.048 7.057 26.697 1.00 91.31 157 ASP A C 1
ATOM 1273 O O . ASP A 1 157 ? -31.273 7.155 26.698 1.00 91.31 157 ASP A O 1
ATOM 1277 N N . ARG A 1 158 ? -29.425 6.172 25.906 1.00 88.38 158 ARG A N 1
ATOM 1278 C CA . ARG A 1 158 ? -30.148 5.335 24.926 1.00 88.38 158 ARG A CA 1
ATOM 1279 C C . ARG A 1 158 ? -30.579 3.975 25.458 1.00 88.38 158 ARG A C 1
ATOM 1281 O O . ARG A 1 158 ? -31.433 3.345 24.841 1.00 88.38 158 ARG A O 1
ATOM 1288 N N . VAL A 1 159 ? -29.981 3.503 26.550 1.00 91.94 159 VAL A N 1
ATOM 1289 C CA . VAL A 1 159 ? -30.245 2.161 27.088 1.00 91.94 159 VAL A CA 1
ATOM 1290 C C . VAL A 1 159 ? -30.839 2.239 28.490 1.00 91.94 159 VAL A C 1
ATOM 1292 O O . VAL A 1 159 ? -31.973 1.809 28.693 1.00 91.94 159 VAL A O 1
ATOM 1295 N N . SER A 1 160 ? -30.116 2.807 29.456 1.00 90.06 160 SER A N 1
ATOM 1296 C CA . SER A 1 160 ? -30.529 2.757 30.865 1.00 90.06 160 SER A CA 1
ATOM 1297 C C . SER A 1 160 ? -31.801 3.561 31.145 1.00 90.06 160 SER A C 1
ATOM 1299 O O . SER A 1 160 ? -32.682 3.066 31.850 1.00 90.06 160 SER A O 1
ATOM 1301 N N . ILE A 1 161 ? -31.925 4.774 30.587 1.00 92.25 161 ILE A N 1
ATOM 1302 C CA . ILE A 1 161 ? -33.120 5.616 30.768 1.00 92.25 161 ILE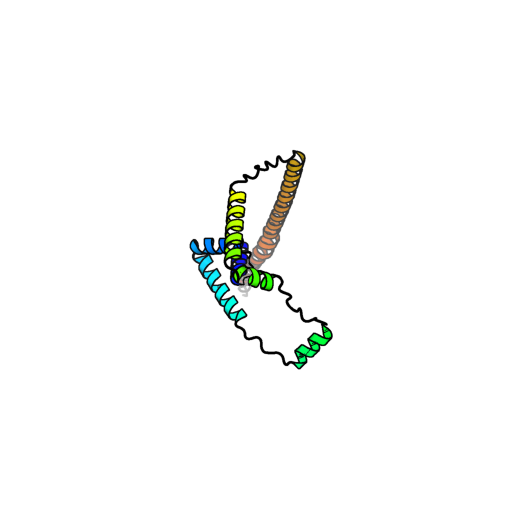 A CA 1
ATOM 1303 C C . ILE A 1 161 ? -34.375 4.949 30.165 1.00 92.25 161 ILE A C 1
ATOM 1305 O O . ILE A 1 161 ? -35.316 4.719 30.929 1.00 92.25 161 ILE A O 1
ATOM 1309 N N . PRO A 1 162 ? -34.398 4.528 28.881 1.00 91.00 162 PRO A N 1
ATOM 1310 C CA . PRO A 1 162 ? -35.581 3.889 28.295 1.00 91.00 162 PRO A CA 1
ATOM 1311 C C . PRO A 1 162 ? -35.987 2.580 28.982 1.00 91.00 162 PRO A C 1
ATOM 1313 O O . PRO A 1 162 ? -37.176 2.292 29.125 1.00 91.00 162 PRO A O 1
ATOM 1316 N N . ILE A 1 163 ? -35.018 1.780 29.444 1.00 91.62 163 ILE A N 1
ATOM 1317 C CA . ILE A 1 163 ? -35.305 0.557 30.209 1.00 91.62 163 ILE A CA 1
ATOM 1318 C C . ILE A 1 163 ? -36.004 0.906 31.525 1.00 91.62 163 ILE A C 1
ATOM 1320 O O . ILE A 1 163 ? -37.019 0.297 31.863 1.00 91.62 163 ILE A O 1
ATOM 1324 N N . LYS A 1 164 ? -35.495 1.902 32.259 1.00 91.94 164 LYS A N 1
ATOM 1325 C CA . LYS A 1 164 ? -36.100 2.351 33.519 1.00 91.94 164 LYS A CA 1
ATOM 1326 C C . LYS A 1 164 ? -37.521 2.880 33.307 1.00 91.94 164 LYS A C 1
ATOM 1328 O O . LYS A 1 164 ? -38.409 2.546 34.086 1.00 91.94 164 LYS A O 1
ATOM 1333 N N . GLU A 1 165 ? -37.745 3.662 32.254 1.00 91.88 165 GLU A N 1
ATOM 1334 C CA . GLU A 1 165 ? -39.082 4.140 31.877 1.00 91.88 165 GLU A CA 1
ATOM 1335 C C . GLU A 1 165 ? -40.027 2.982 31.544 1.00 91.88 165 GLU A C 1
ATOM 1337 O O . GLU A 1 165 ? -41.156 2.951 32.031 1.00 91.88 165 GLU A O 1
ATOM 1342 N N . SER A 1 166 ? -39.546 1.984 30.799 1.00 88.94 166 SER A N 1
ATOM 1343 C CA . SER A 1 166 ? -40.323 0.785 30.463 1.00 88.94 166 SER A CA 1
ATOM 1344 C C . SER A 1 166 ? -40.725 -0.005 31.713 1.00 88.94 166 SER A C 1
ATOM 1346 O O . SER A 1 166 ? -41.877 -0.414 31.841 1.00 88.94 166 SER A O 1
ATOM 1348 N N . PHE A 1 167 ? -39.809 -0.186 32.670 1.00 89.62 167 PHE A N 1
ATOM 1349 C CA . PHE A 1 167 ? -40.123 -0.835 33.948 1.00 89.62 167 PHE A CA 1
ATOM 1350 C C . PHE A 1 167 ? -41.126 -0.034 34.781 1.00 89.62 167 PHE A C 1
ATOM 1352 O O . PHE A 1 167 ? -42.028 -0.626 35.373 1.00 89.62 167 PHE A O 1
ATOM 1359 N N . ASN A 1 168 ? -40.999 1.295 34.808 1.00 88.62 168 ASN A N 1
ATOM 1360 C CA . ASN A 1 168 ? -41.953 2.156 35.501 1.00 88.62 168 ASN A CA 1
ATOM 1361 C C . ASN A 1 168 ? -43.353 2.055 34.880 1.00 88.62 168 ASN A C 1
ATOM 1363 O O . ASN A 1 168 ? -44.315 1.898 35.623 1.00 88.62 168 ASN A O 1
ATOM 1367 N N . LEU A 1 169 ? -43.462 2.050 33.546 1.00 86.44 169 LEU A N 1
ATOM 1368 C CA . LEU A 1 169 ? -44.731 1.858 32.832 1.00 86.44 169 LEU A CA 1
ATOM 1369 C C . LEU A 1 169 ? -45.380 0.508 33.150 1.00 86.44 169 LEU A C 1
ATOM 1371 O O . LEU A 1 169 ? -46.572 0.448 33.442 1.00 86.44 169 LEU A O 1
ATOM 1375 N N . VAL A 1 170 ? -44.602 -0.578 33.129 1.00 85.75 170 VAL A N 1
ATOM 1376 C CA . VAL A 1 170 ? -45.103 -1.911 33.502 1.00 85.75 170 VAL A CA 1
ATOM 1377 C C . VAL A 1 170 ? -45.579 -1.916 34.953 1.00 85.75 170 VAL A C 1
ATOM 1379 O O . VAL A 1 170 ? -46.643 -2.450 35.252 1.00 85.75 170 VAL A O 1
ATOM 1382 N N . ASN A 1 171 ? -44.826 -1.295 35.857 1.00 83.75 171 ASN A N 1
ATOM 1383 C CA . ASN A 1 171 ? -45.200 -1.220 37.260 1.00 83.75 171 ASN A CA 1
ATOM 1384 C C . ASN A 1 171 ? -46.465 -0.373 37.484 1.00 83.75 171 ASN A C 1
ATOM 1386 O O . ASN A 1 171 ? -47.325 -0.774 38.260 1.00 83.75 171 ASN A O 1
ATOM 1390 N N . GLU A 1 172 ? -46.622 0.756 36.792 1.00 87.94 172 GLU A N 1
ATOM 1391 C CA . 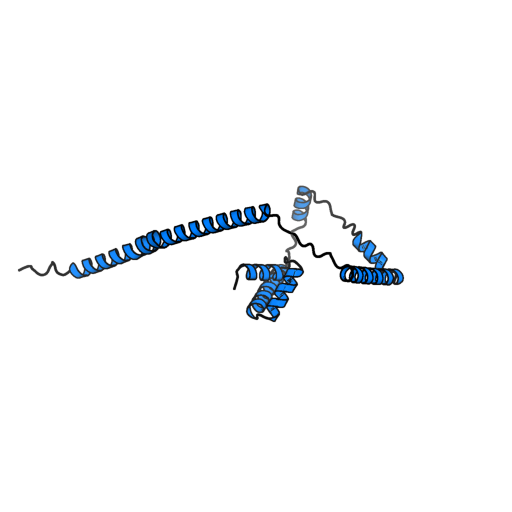GLU A 1 172 ? -47.853 1.558 36.828 1.00 87.94 172 GLU A CA 1
ATOM 1392 C C . GLU A 1 172 ? -49.053 0.791 36.270 1.00 87.94 172 GLU A C 1
ATOM 1394 O O . GLU A 1 172 ? -50.124 0.831 36.869 1.00 87.94 172 GLU A O 1
ATOM 1399 N N . TYR A 1 173 ? -48.877 0.041 35.180 1.00 81.81 173 TYR A N 1
ATOM 1400 C CA . TYR A 1 173 ? -49.938 -0.787 34.605 1.00 81.81 173 TYR A CA 1
ATOM 1401 C C . TYR A 1 173 ? -50.359 -1.922 35.551 1.00 81.81 173 TYR A C 1
ATOM 1403 O O . TYR A 1 173 ? -51.546 -2.143 35.768 1.00 81.81 173 TYR A O 1
ATOM 1411 N N . LEU A 1 174 ? -49.393 -2.603 36.177 1.00 80.81 174 LEU A N 1
ATOM 1412 C CA . LEU A 1 174 ? -49.655 -3.702 37.113 1.00 80.81 174 LEU A CA 1
ATOM 1413 C C . LEU A 1 174 ? -50.188 -3.224 38.476 1.00 80.81 174 LEU A C 1
ATOM 1415 O O . LEU A 1 174 ? -50.942 -3.945 39.127 1.00 80.81 174 LEU A O 1
ATOM 1419 N N . GLN A 1 175 ? -49.811 -2.025 38.932 1.00 76.75 175 GLN A N 1
ATOM 1420 C CA . GLN A 1 175 ? -50.324 -1.437 40.179 1.00 76.75 175 GLN A CA 1
ATOM 1421 C C . GLN A 1 175 ? -51.626 -0.639 39.975 1.00 76.75 175 GLN A C 1
ATOM 1423 O O . GLN A 1 175 ? -52.354 -0.394 40.942 1.00 76.75 175 GLN A O 1
ATOM 1428 N N . GLY A 1 176 ? -51.933 -0.248 38.735 1.00 57.41 176 GLY A N 1
ATOM 1429 C CA . GLY A 1 176 ? -53.085 0.565 38.342 1.00 57.41 176 GLY A CA 1
ATOM 1430 C C . GLY A 1 176 ? -54.442 -0.139 38.392 1.00 57.41 176 GLY A C 1
ATOM 1431 O O . GLY A 1 176 ? -55.455 0.553 38.380 1.00 57.41 176 GLY A O 1
ATOM 1432 N N . ASP A 1 177 ? -54.483 -1.467 38.537 1.00 50.19 177 ASP A N 1
ATOM 1433 C CA . ASP A 1 177 ? -55.740 -2.233 38.632 1.00 50.19 177 ASP A CA 1
ATOM 1434 C C . ASP A 1 177 ? -56.179 -2.532 40.084 1.00 50.19 177 ASP A C 1
ATOM 1436 O O . ASP A 1 177 ? -57.263 -3.048 40.328 1.00 50.19 177 ASP A O 1
ATOM 1440 N N . ASN A 1 178 ? -55.384 -2.141 41.092 1.00 50.03 178 ASN A N 1
ATOM 1441 C CA . ASN A 1 178 ? -55.686 -2.389 42.514 1.00 50.03 178 ASN A CA 1
ATOM 1442 C C . ASN A 1 178 ? -56.330 -1.198 43.254 1.00 50.03 178 ASN A C 1
ATOM 1444 O O . ASN A 1 178 ? -56.414 -1.204 44.484 1.00 50.03 178 ASN A O 1
ATOM 1448 N N . LYS A 1 179 ? -56.774 -0.148 42.546 1.00 51.09 179 LYS A N 1
ATOM 1449 C CA . LYS A 1 179 ? -57.420 1.028 43.172 1.00 51.09 179 LYS A CA 1
ATOM 1450 C C . LYS A 1 179 ? -58.940 1.112 42.991 1.00 51.09 179 LYS A C 1
ATOM 1452 O O . LYS A 1 179 ? -59.540 1.997 43.592 1.00 51.09 179 LYS A O 1
ATOM 1457 N N . ASN A 1 180 ? -59.567 0.185 42.257 1.00 47.72 180 ASN A N 1
ATOM 1458 C CA . ASN A 1 180 ? -61.011 0.224 41.972 1.00 47.72 180 ASN A CA 1
ATOM 1459 C C . ASN A 1 180 ? -61.854 -0.867 42.663 1.00 47.72 180 ASN A C 1
ATOM 1461 O O . ASN A 1 180 ? -63.049 -0.945 42.404 1.00 47.72 180 ASN A O 1
ATOM 1465 N N . GLU A 1 181 ? -61.297 -1.653 43.590 1.00 43.50 181 GLU A N 1
ATOM 1466 C CA . GLU A 1 181 ? -62.051 -2.686 44.326 1.00 43.50 181 GLU A CA 1
ATOM 1467 C C . GLU A 1 181 ? -62.244 -2.333 45.813 1.00 43.50 181 GLU A C 1
ATOM 1469 O O . GLU A 1 181 ? -61.976 -3.118 46.718 1.00 43.50 181 GLU A O 1
ATOM 1474 N N . LYS A 1 182 ? -62.702 -1.104 46.081 1.00 42.75 182 LYS A N 1
ATOM 1475 C CA . LYS A 1 182 ? -63.407 -0.755 47.327 1.00 42.75 182 LYS A CA 1
ATOM 1476 C C . LYS A 1 182 ? -64.532 0.230 47.025 1.00 42.75 182 LYS A C 1
ATOM 1478 O O . LYS A 1 182 ? -64.408 1.427 47.271 1.00 42.75 182 LYS A O 1
ATOM 1483 N N . VAL A 1 183 ? -65.636 -0.292 46.497 1.00 43.16 183 VAL A N 1
ATOM 1484 C CA . VAL A 1 183 ? -66.940 0.375 46.535 1.00 43.16 183 VAL A CA 1
ATOM 1485 C C . VAL A 1 183 ? -67.937 -0.597 47.164 1.00 43.16 183 VAL A C 1
ATOM 1487 O O . VAL A 1 183 ? -68.273 -1.598 46.542 1.00 43.16 183 VAL A O 1
ATOM 1490 N N . ASN A 1 184 ? -68.381 -0.225 48.372 1.00 34.75 184 ASN A N 1
ATOM 1491 C CA . ASN A 1 184 ? -69.412 -0.817 49.244 1.00 34.75 184 ASN A CA 1
ATOM 1492 C C . ASN A 1 184 ? -69.196 -2.233 49.788 1.00 34.75 184 ASN A C 1
ATOM 1494 O O . ASN A 1 184 ? -69.433 -3.214 49.057 1.00 34.75 184 ASN A O 1
#